Protein AF-A0A6Y4K8K1-F1 (afdb_monomer_lite)

Foldseek 3Di:
DLKDFLLVLLVLVLVVQVPDDPVPHPVVVNVVSVVVNVVCVVPPNRDMPLNVLVPDDADQNVLQVLLVVQLQALVVCVVVVPPPVPVRDRFFGDKAAAPLFAFQDDQPDDDADLQWAFAWDDDDPDIDGDHRIITGGGHNRQLLVQLSVQVSNDSDRGSTVRNHVVSLCVVVVVDPPHDPVVSCVRRHDDDPRIPGDCCVVPHDPGD

InterPro domains:
  IPR057545 Protein-arginine N-acetylglucosaminyltransferase SseK/NleB [PF24688] (1-206)

pLDDT: mean 98.05, std 1.33, range [91.19, 98.94]

Organism: Salmonella enteritidis (NCBI:txid149539)

Radius of gyration: 19.03 Å; chains: 1; bounding box: 46×33×61 Å

Sequence (207 aa):
MYDKKLSDIYLENIAKIEAQPANVRDEYLLGEIKKSLNEVLKNNPEESLVSSHDKRLGHVRFDFYRNLFLLKGSNAFLEAGKHGCHHLQPGGGCIYLDADMLLTGKLGTLYLPDGIAVHVSRKGNSMSLENGIIAVNRSEHPALKKGLEIMHSKPYGDPYIDGVCGGLRHYFNCSIRHNYEEFCNFIEFKHEHIFMDTSSLTISSWR

Structure (mmCIF, N/CA/C/O backbone):
data_AF-A0A6Y4K8K1-F1
#
_entry.id   AF-A0A6Y4K8K1-F1
#
loop_
_atom_site.group_PDB
_atom_site.id
_atom_site.type_symbol
_atom_site.label_atom_id
_atom_site.label_alt_id
_atom_site.label_comp_id
_atom_site.label_asym_id
_atom_site.label_entity_id
_atom_site.label_seq_id
_atom_site.pdbx_PDB_ins_code
_atom_site.Cartn_x
_atom_site.Cartn_y
_atom_site.Cartn_z
_atom_site.occupancy
_atom_site.B_iso_or_equiv
_atom_site.auth_seq_id
_atom_site.auth_comp_id
_atom_site.auth_asym_id
_atom_site.auth_atom_id
_atom_site.pdbx_PDB_model_num
ATOM 1 N N . MET A 1 1 ? -14.784 -1.854 -4.691 1.00 94.31 1 MET A N 1
ATOM 2 C CA . MET A 1 1 ? -14.254 -3.215 -4.423 1.00 94.31 1 MET A CA 1
ATOM 3 C C . MET A 1 1 ? -13.237 -3.258 -3.280 1.00 94.31 1 MET A C 1
ATOM 5 O O . MET A 1 1 ? -13.272 -4.220 -2.533 1.00 94.31 1 MET A O 1
ATOM 9 N N . TYR A 1 2 ? -12.365 -2.254 -3.112 1.00 98.31 2 TYR A N 1
ATOM 10 C CA . TYR A 1 2 ? -11.382 -2.192 -2.006 1.00 98.31 2 TYR A CA 1
ATOM 11 C C . TYR A 1 2 ? -11.776 -1.242 -0.869 1.00 98.31 2 TYR A C 1
ATOM 13 O O . TYR A 1 2 ? -10.970 -0.957 0.012 1.00 98.31 2 TYR A O 1
ATOM 21 N N . ASP A 1 3 ? -12.987 -0.703 -0.927 1.00 98.69 3 ASP A N 1
ATOM 22 C CA . ASP A 1 3 ? -13.456 0.308 0.008 1.00 98.69 3 ASP A CA 1
ATOM 23 C C . ASP A 1 3 ? -14.095 -0.332 1.246 1.00 98.69 3 ASP A C 1
ATOM 25 O O . ASP A 1 3 ? -14.536 -1.482 1.188 1.00 98.69 3 ASP A O 1
ATOM 29 N N . LYS A 1 4 ? -14.157 0.420 2.344 1.00 98.69 4 LYS A N 1
ATOM 30 C CA . LYS A 1 4 ? -14.829 0.031 3.589 1.00 98.69 4 LYS A CA 1
ATOM 31 C C . LYS A 1 4 ? -15.325 1.284 4.310 1.00 98.69 4 LYS A C 1
ATOM 33 O O . LYS A 1 4 ? -14.611 2.287 4.341 1.00 98.69 4 LYS A O 1
ATOM 38 N N . LYS A 1 5 ? -16.535 1.239 4.878 1.00 98.75 5 LYS A N 1
ATOM 39 C CA . LYS A 1 5 ? -17.088 2.356 5.659 1.00 98.75 5 LYS A CA 1
ATOM 40 C C . LYS A 1 5 ? -16.235 2.618 6.898 1.00 98.75 5 LYS A C 1
ATOM 42 O O . LYS A 1 5 ? -15.849 1.677 7.592 1.00 98.75 5 LYS A O 1
ATOM 47 N N . LEU A 1 6 ? -15.982 3.889 7.210 1.00 98.75 6 LEU A N 1
ATOM 48 C CA . LEU A 1 6 ? -15.250 4.261 8.424 1.00 98.75 6 LEU A CA 1
ATOM 49 C C . LEU A 1 6 ? -16.039 3.910 9.686 1.00 98.75 6 LEU A C 1
ATOM 51 O O . LEU A 1 6 ? -15.442 3.472 10.668 1.00 98.75 6 LEU A O 1
ATOM 55 N N . SER A 1 7 ? -17.372 4.035 9.649 1.00 98.56 7 SER A N 1
ATOM 56 C CA . SER A 1 7 ? -18.239 3.635 10.762 1.00 98.56 7 SER A CA 1
ATOM 57 C C . SER A 1 7 ? -18.014 2.180 11.166 1.00 98.56 7 SER A C 1
ATOM 59 O O . SER A 1 7 ? -17.889 1.892 12.353 1.00 98.56 7 SER A O 1
ATOM 61 N N . ASP A 1 8 ? -17.896 1.282 10.186 1.00 98.81 8 ASP A N 1
ATOM 62 C CA . ASP A 1 8 ? -17.713 -0.149 10.424 1.00 98.81 8 ASP A CA 1
ATOM 63 C C . ASP A 1 8 ? -16.342 -0.411 11.055 1.00 98.81 8 ASP A C 1
ATOM 65 O O . ASP A 1 8 ? -16.250 -1.101 12.067 1.00 98.81 8 ASP A O 1
ATOM 69 N N . ILE A 1 9 ? -15.283 0.223 10.535 1.00 98.81 9 ILE A N 1
ATOM 70 C CA . ILE A 1 9 ? -13.928 0.125 11.105 1.00 98.81 9 ILE A CA 1
ATOM 71 C C . ILE A 1 9 ? -13.917 0.599 12.564 1.00 98.81 9 ILE A C 1
ATOM 73 O O . ILE A 1 9 ? -13.324 -0.052 13.429 1.00 98.81 9 ILE A O 1
ATOM 77 N N . TYR A 1 10 ? -14.565 1.724 12.866 1.00 98.81 10 TYR A N 1
ATOM 78 C CA . TYR A 1 10 ? -14.610 2.258 14.226 1.00 98.81 10 TYR A CA 1
ATOM 79 C C . TYR A 1 10 ? -15.420 1.374 15.173 1.00 98.81 10 TYR A C 1
ATOM 81 O O . TYR A 1 10 ? -14.945 1.084 16.270 1.00 98.81 10 TYR A O 1
ATOM 89 N N . LEU A 1 11 ? -16.597 0.90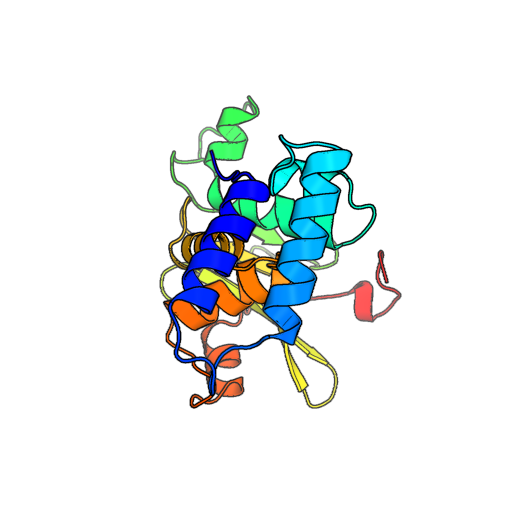2 14.756 1.00 98.81 11 LEU A N 1
ATOM 90 C CA . LEU A 1 11 ? -17.434 0.009 15.560 1.00 98.81 11 LEU A CA 1
ATOM 91 C C . LEU A 1 11 ? -16.738 -1.330 15.838 1.00 98.81 11 LEU A C 1
ATOM 93 O O . LEU A 1 11 ? -16.745 -1.793 16.978 1.00 98.81 11 LEU A O 1
ATOM 97 N N . GLU A 1 12 ? -16.074 -1.917 14.838 1.00 98.81 12 GLU A N 1
ATOM 98 C CA . GLU A 1 12 ? -15.276 -3.138 15.003 1.00 98.81 12 GLU A CA 1
ATOM 99 C C . GLU A 1 12 ? -14.136 -2.945 16.016 1.00 98.81 12 GLU A C 1
ATOM 101 O O . GLU A 1 12 ? -13.914 -3.806 16.872 1.00 98.81 12 GLU A O 1
ATOM 106 N N . ASN A 1 13 ? -13.424 -1.812 15.967 1.00 98.75 13 ASN A N 1
ATOM 107 C CA . ASN A 1 13 ? -12.351 -1.527 16.924 1.00 98.75 13 ASN A CA 1
ATOM 108 C C . ASN A 1 13 ? -12.880 -1.253 18.335 1.00 98.75 13 ASN A C 1
ATOM 110 O O . ASN A 1 13 ? -12.295 -1.757 19.293 1.00 98.75 13 ASN A O 1
ATOM 114 N N . ILE A 1 14 ? -13.983 -0.512 18.477 1.00 98.69 14 ILE A N 1
ATOM 115 C CA . ILE A 1 14 ? -14.639 -0.292 19.775 1.00 98.69 14 ILE A CA 1
ATOM 116 C C . ILE A 1 14 ? -15.014 -1.640 20.394 1.00 98.69 14 ILE A C 1
ATOM 118 O O . ILE A 1 14 ? -14.603 -1.922 21.517 1.00 98.69 14 ILE A O 1
ATOM 122 N N . ALA A 1 15 ? -15.700 -2.506 19.641 1.00 98.62 15 ALA A N 1
ATOM 123 C CA . ALA A 1 15 ? -16.085 -3.833 20.111 1.00 98.62 15 ALA A CA 1
ATOM 124 C C . ALA A 1 15 ? -14.864 -4.683 20.503 1.00 98.62 15 ALA A C 1
ATOM 126 O O . ALA A 1 15 ? -14.859 -5.328 21.552 1.00 98.62 15 ALA A O 1
ATOM 127 N N . LYS A 1 16 ? -13.794 -4.652 19.697 1.00 98.12 16 LYS A N 1
ATOM 128 C CA . LYS A 1 16 ? -12.552 -5.386 19.975 1.00 98.12 16 LYS A CA 1
ATOM 129 C C . LYS A 1 16 ? -11.831 -4.888 21.230 1.00 98.12 16 LYS A C 1
ATOM 131 O O . LYS A 1 16 ? -11.259 -5.708 21.947 1.00 98.12 16 LYS A O 1
ATOM 136 N N . ILE A 1 17 ? -11.808 -3.580 21.487 1.00 97.88 17 ILE A N 1
ATOM 137 C CA . ILE A 1 17 ? -11.180 -3.009 22.688 1.00 97.88 17 ILE A CA 1
ATOM 138 C C . ILE A 1 17 ? -12.052 -3.291 23.918 1.00 97.88 17 ILE A C 1
ATOM 140 O O . ILE A 1 17 ? -11.544 -3.750 24.937 1.00 97.88 17 ILE A O 1
ATOM 144 N N . GLU A 1 18 ? -13.371 -3.110 23.821 1.00 97.38 18 GLU A N 1
ATOM 145 C CA . GLU A 1 18 ? -14.306 -3.380 24.921 1.00 97.38 18 GLU A CA 1
ATOM 146 C C . GLU A 1 18 ? -14.392 -4.873 25.288 1.00 97.38 18 GLU A C 1
ATOM 148 O O . GLU A 1 18 ? -14.698 -5.204 26.433 1.00 97.38 18 GLU A O 1
ATOM 153 N N . ALA A 1 19 ? -14.049 -5.785 24.376 1.00 97.75 19 ALA A N 1
ATOM 154 C CA . ALA A 1 19 ? -13.935 -7.214 24.675 1.00 97.75 19 ALA A CA 1
ATOM 155 C C . ALA A 1 19 ? -12.701 -7.578 25.530 1.00 97.75 19 ALA A C 1
ATOM 157 O O . ALA A 1 19 ? -12.636 -8.679 26.076 1.00 97.75 19 ALA A O 1
ATOM 158 N N . GLN A 1 20 ? -11.711 -6.687 25.657 1.00 97.00 20 GLN A N 1
ATOM 159 C CA . GLN A 1 20 ? -10.503 -6.942 26.447 1.00 97.00 20 GLN A CA 1
ATOM 160 C C . GLN A 1 20 ? -10.728 -6.654 27.941 1.00 97.00 20 GLN A C 1
ATOM 162 O O . GLN A 1 20 ? -11.596 -5.847 28.292 1.00 97.00 20 GLN A O 1
ATOM 167 N N . PRO A 1 21 ? -9.939 -7.257 28.849 1.00 96.56 21 PRO A N 1
ATOM 168 C CA . PRO A 1 21 ? -9.926 -6.877 30.260 1.00 96.56 21 PRO A CA 1
ATOM 169 C C . PRO A 1 21 ? -9.566 -5.396 30.454 1.00 96.56 21 PRO A C 1
ATOM 171 O O 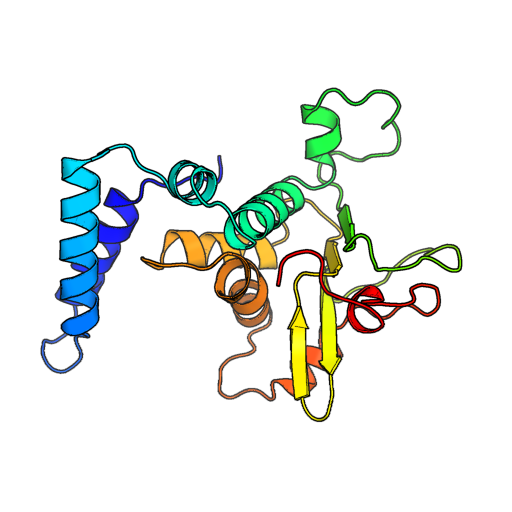. PRO A 1 21 ? -8.648 -4.891 29.814 1.00 96.56 21 PRO A O 1
ATOM 174 N N . ALA A 1 22 ? -10.258 -4.701 31.361 1.00 94.31 22 ALA A N 1
ATOM 175 C CA . ALA A 1 22 ? -10.104 -3.253 31.556 1.00 94.31 22 ALA A CA 1
ATOM 176 C C . ALA A 1 22 ? -8.660 -2.805 31.862 1.00 94.31 22 ALA A C 1
ATOM 178 O O . ALA A 1 22 ? -8.267 -1.706 31.497 1.00 94.31 22 ALA A O 1
ATOM 179 N N . ASN A 1 23 ? -7.846 -3.660 32.486 1.00 94.38 23 ASN A N 1
ATOM 180 C CA . ASN A 1 23 ? -6.454 -3.357 32.830 1.00 94.38 23 ASN A CA 1
ATOM 181 C C . ASN A 1 23 ? -5.475 -3.400 31.641 1.00 94.38 23 ASN A C 1
ATOM 183 O O . ASN A 1 23 ? -4.315 -3.041 31.823 1.00 94.38 23 ASN A O 1
ATOM 187 N N . VAL A 1 24 ? -5.902 -3.861 30.460 1.00 96.69 24 VAL A N 1
ATOM 188 C CA . VAL A 1 24 ? -5.070 -3.896 29.240 1.00 96.69 24 VAL A CA 1
ATOM 189 C C . VAL A 1 24 ? -5.665 -3.094 28.082 1.00 96.69 24 VAL A C 1
ATOM 191 O O . VAL A 1 24 ? -5.072 -3.052 27.006 1.00 96.69 24 VAL A O 1
ATOM 194 N N . ARG A 1 25 ? -6.827 -2.460 28.282 1.00 95.50 25 ARG A N 1
ATOM 195 C CA . ARG A 1 25 ? -7.457 -1.618 27.263 1.00 95.50 25 ARG A CA 1
ATOM 196 C C . ARG A 1 25 ? -6.643 -0.356 27.036 1.00 95.50 25 ARG A C 1
ATOM 198 O O . ARG A 1 25 ? -6.247 0.324 27.980 1.00 95.50 25 ARG A O 1
ATOM 205 N N . ASP A 1 26 ? -6.487 0.001 25.771 1.00 97.00 26 ASP A N 1
ATOM 206 C CA . ASP A 1 26 ? -6.044 1.335 25.391 1.00 97.00 26 ASP A CA 1
ATOM 207 C C . ASP A 1 26 ? -7.248 2.292 25.433 1.00 97.00 26 ASP A C 1
ATOM 209 O O . ASP A 1 26 ? -7.948 2.502 24.439 1.00 97.00 26 ASP A O 1
ATOM 213 N N . GLU A 1 27 ? -7.540 2.814 26.627 1.00 97.44 27 GLU A N 1
ATOM 214 C CA . GLU A 1 27 ? -8.667 3.731 26.862 1.00 97.44 27 GLU A CA 1
ATOM 215 C C . GLU A 1 27 ? -8.495 5.069 26.126 1.00 97.44 27 GLU A C 1
ATOM 217 O O . GLU A 1 27 ? -9.481 5.693 25.726 1.00 97.44 27 GLU A O 1
ATOM 222 N N . TYR A 1 28 ? -7.249 5.495 25.893 1.00 97.81 28 TYR A N 1
ATOM 223 C CA . TYR A 1 28 ? -6.967 6.690 25.101 1.00 97.81 28 TYR A CA 1
ATOM 224 C C . TYR A 1 28 ? -7.388 6.479 23.644 1.00 97.81 28 TYR A C 1
ATOM 226 O O . TYR A 1 28 ? -8.177 7.260 23.104 1.00 97.81 28 TYR A O 1
ATOM 234 N N . LEU A 1 29 ? -6.938 5.380 23.030 1.00 98.12 29 LEU A N 1
ATOM 235 C CA . LEU A 1 29 ? -7.332 5.020 21.672 1.00 98.12 29 LEU A CA 1
ATOM 236 C C . LEU A 1 29 ? -8.850 4.818 21.560 1.00 98.12 29 LEU A C 1
ATOM 238 O O . LEU A 1 29 ? -9.459 5.296 20.603 1.00 98.12 29 LEU A O 1
ATOM 242 N N . LEU A 1 30 ? -9.484 4.163 22.540 1.00 98.50 30 LEU A N 1
ATOM 243 C CA . LEU A 1 30 ? -10.939 3.983 22.560 1.00 98.50 30 LEU A CA 1
ATOM 244 C C . LEU A 1 30 ? -11.686 5.326 22.537 1.00 98.50 30 LEU A C 1
ATOM 246 O O . LEU A 1 30 ? -12.665 5.475 21.799 1.00 98.50 30 LEU A O 1
ATOM 250 N N . GLY A 1 31 ? -11.220 6.303 23.320 1.00 98.50 31 GLY A N 1
ATOM 251 C CA . GLY A 1 31 ? -11.773 7.657 23.352 1.00 98.50 31 GLY A CA 1
ATOM 252 C C . GLY A 1 31 ? -11.672 8.373 22.003 1.00 98.50 31 GLY A C 1
ATOM 253 O O . GLY A 1 31 ? -12.674 8.901 21.510 1.00 98.50 31 GLY A O 1
ATOM 254 N N . GLU A 1 32 ? -10.500 8.339 21.364 1.00 98.75 32 GLU A N 1
ATOM 255 C CA . GLU A 1 32 ? -10.290 8.975 20.056 1.00 98.75 32 GLU A CA 1
ATOM 256 C C . GLU A 1 32 ? -11.108 8.307 18.939 1.00 98.75 32 GLU A C 1
ATOM 258 O O . GLU A 1 32 ? -11.686 9.005 18.095 1.00 98.75 32 GLU A O 1
ATOM 263 N N . ILE A 1 33 ? -11.264 6.976 18.966 1.00 98.69 33 ILE A N 1
ATOM 264 C CA . ILE A 1 33 ? -12.114 6.255 18.002 1.00 98.69 33 ILE A CA 1
ATOM 265 C C . ILE A 1 33 ? -13.582 6.656 18.174 1.00 98.69 33 ILE A C 1
ATOM 267 O O . ILE A 1 33 ? -14.248 6.971 17.187 1.00 98.69 33 ILE A O 1
ATOM 271 N N . LYS A 1 34 ? -14.094 6.704 19.413 1.00 98.69 34 LYS A N 1
ATOM 272 C CA . LYS A 1 34 ? -15.478 7.136 19.694 1.00 98.69 34 LYS A CA 1
ATOM 273 C C . LYS A 1 34 ? -15.725 8.573 19.231 1.00 98.69 34 LYS A C 1
ATOM 275 O O . LYS A 1 34 ? -16.765 8.861 18.639 1.00 98.69 34 LYS A O 1
ATOM 280 N N . LYS A 1 35 ? -14.757 9.467 19.448 1.00 98.69 35 LYS A N 1
ATOM 281 C CA . LYS A 1 35 ? -14.801 10.849 18.956 1.00 98.69 35 LYS A CA 1
ATOM 282 C C . LYS A 1 35 ? -14.821 10.907 17.427 1.00 98.69 35 LYS A C 1
ATOM 284 O O . LYS A 1 35 ? -15.655 11.609 16.865 1.00 98.69 35 LYS A O 1
ATOM 289 N N . SER A 1 36 ? -13.957 10.140 16.764 1.00 98.50 36 SER A N 1
ATOM 290 C CA . SER A 1 36 ? -13.872 10.089 15.296 1.00 98.50 36 SER A CA 1
ATOM 291 C C . SER A 1 36 ? -15.160 9.549 14.673 1.00 98.50 36 SER A C 1
ATOM 293 O O . SER A 1 36 ? -15.679 10.136 13.727 1.00 98.50 36 SER A O 1
ATOM 295 N N . LEU A 1 37 ? -15.735 8.491 15.254 1.00 98.75 37 LEU A N 1
ATOM 296 C CA . LEU A 1 37 ? -17.035 7.959 14.849 1.00 98.75 37 LEU A CA 1
ATOM 297 C C . LEU A 1 37 ? -18.143 9.007 14.986 1.00 98.75 37 LEU A C 1
ATOM 299 O O . LEU A 1 37 ? -18.933 9.178 14.064 1.00 98.75 37 LEU A O 1
ATOM 303 N N . ASN A 1 38 ? -18.189 9.735 16.104 1.00 98.56 38 ASN A N 1
ATOM 304 C CA . ASN A 1 38 ? -19.178 10.793 16.306 1.00 98.56 38 ASN A CA 1
ATOM 305 C C . ASN A 1 38 ? -19.069 11.895 15.238 1.00 98.56 38 ASN A C 1
ATOM 307 O O . ASN A 1 38 ? -20.083 12.350 14.717 1.00 98.56 38 ASN A O 1
ATOM 311 N N . GLU A 1 39 ? -17.852 12.303 14.873 1.00 98.50 39 GLU A N 1
ATOM 312 C CA . GLU A 1 39 ? -17.647 13.291 13.808 1.00 98.50 39 GLU A CA 1
ATOM 313 C C . GLU A 1 39 ? -18.046 12.759 12.425 1.00 98.50 39 GLU A C 1
ATOM 315 O O . GLU A 1 39 ? -18.679 13.488 11.661 1.00 98.50 39 GLU A O 1
ATOM 320 N N . VAL A 1 40 ? -17.774 11.488 12.115 1.00 98.44 40 VAL A N 1
ATOM 321 C CA . VAL A 1 40 ? -18.272 10.849 10.884 1.00 98.44 40 VAL A CA 1
ATOM 322 C C . VAL A 1 40 ? -19.802 10.852 10.854 1.00 98.44 40 VAL A C 1
ATOM 324 O O . VAL A 1 40 ? -20.392 11.295 9.874 1.00 98.44 40 VAL A O 1
ATOM 327 N N . LEU A 1 41 ? -20.462 10.451 11.944 1.00 97.81 41 LEU A N 1
ATOM 328 C CA . LEU A 1 41 ? -21.927 10.401 12.018 1.00 97.81 41 LEU A CA 1
ATOM 329 C C . LEU A 1 41 ? -22.594 11.782 11.906 1.00 97.81 41 LEU A C 1
ATOM 331 O O . LEU A 1 41 ? -23.711 11.875 11.403 1.00 97.81 41 LEU A O 1
ATOM 335 N N . LYS A 1 42 ? -21.932 12.856 12.350 1.00 98.38 42 LYS A N 1
ATOM 336 C CA . LYS A 1 42 ? -22.445 14.229 12.198 1.00 98.38 42 LYS A CA 1
ATOM 337 C C . LYS A 1 42 ? -22.272 14.779 10.786 1.00 98.38 42 LYS A C 1
ATOM 339 O O . LYS A 1 42 ? -23.149 15.491 10.308 1.00 98.38 42 LYS A O 1
ATOM 344 N N . ASN A 1 43 ? -21.130 14.506 10.156 1.00 97.81 43 ASN A N 1
ATOM 345 C CA . ASN A 1 43 ? -20.729 15.186 8.924 1.00 97.81 43 ASN A CA 1
ATOM 346 C C . ASN A 1 43 ? -21.050 14.372 7.665 1.00 97.81 43 ASN A C 1
ATOM 348 O O . ASN A 1 43 ? -21.542 14.924 6.683 1.00 97.81 43 ASN A O 1
ATOM 352 N N . ASN A 1 44 ? -20.758 13.069 7.671 1.00 97.94 44 ASN A N 1
ATOM 353 C CA . ASN A 1 44 ? -21.040 12.161 6.563 1.00 97.94 44 ASN A CA 1
ATOM 354 C C . ASN A 1 44 ? -21.052 10.692 7.040 1.00 97.94 44 ASN A C 1
ATOM 356 O O . ASN A 1 44 ? -20.010 10.038 7.003 1.00 97.94 44 ASN A O 1
ATOM 360 N N . PRO A 1 45 ? -22.211 10.137 7.440 1.00 97.88 45 PRO A N 1
ATOM 361 C CA . PRO A 1 45 ? -22.310 8.752 7.916 1.00 97.88 45 PRO A CA 1
ATOM 362 C C . PRO A 1 45 ? -21.850 7.689 6.908 1.00 97.88 45 PRO A C 1
ATOM 364 O O . PRO A 1 45 ? -21.455 6.596 7.303 1.00 97.88 45 PRO A O 1
ATOM 367 N N . GLU A 1 46 ? -21.883 8.012 5.613 1.00 98.19 46 GLU A N 1
ATOM 368 C CA . GLU A 1 46 ? -21.460 7.122 4.527 1.00 98.19 46 GLU A CA 1
ATOM 369 C C . GLU A 1 46 ? -19.971 7.287 4.174 1.00 98.19 46 GLU A C 1
ATOM 371 O O . GLU A 1 46 ? -19.514 6.778 3.152 1.00 98.19 46 GLU A O 1
ATOM 376 N N . GLU A 1 47 ? -19.196 8.007 4.993 1.00 98.56 47 GLU A N 1
ATOM 377 C CA . GLU A 1 47 ? -17.763 8.168 4.769 1.00 98.56 47 GLU A CA 1
ATOM 378 C C . GLU A 1 47 ? -17.029 6.824 4.815 1.00 98.56 47 GLU A C 1
ATOM 380 O O . GLU A 1 47 ? -17.187 6.009 5.728 1.00 98.56 47 GLU A O 1
ATOM 385 N N . SER A 1 48 ? -16.196 6.605 3.806 1.00 98.75 48 SER A N 1
ATOM 386 C CA . SER A 1 48 ? -15.430 5.390 3.589 1.00 98.75 48 SER A CA 1
ATOM 387 C C . SER A 1 48 ? -13.929 5.667 3.533 1.00 98.75 48 SER A C 1
ATOM 389 O O . SER A 1 48 ? -13.495 6.823 3.477 1.00 98.75 48 SER A O 1
ATOM 391 N N . LEU A 1 49 ? -13.117 4.606 3.538 1.00 98.56 49 LEU A N 1
ATOM 392 C CA . LEU A 1 49 ? -11.669 4.710 3.349 1.00 98.56 49 LEU A CA 1
ATOM 393 C C . LEU A 1 49 ? -11.335 5.470 2.067 1.00 98.56 49 LEU A C 1
ATOM 395 O O . LEU A 1 49 ? -10.536 6.405 2.119 1.00 98.56 49 LEU A O 1
ATOM 399 N N . VAL A 1 50 ? -11.962 5.108 0.943 1.00 98.69 50 VAL A N 1
ATOM 400 C CA . VAL A 1 50 ? -11.717 5.774 -0.341 1.00 98.69 50 VAL A CA 1
ATOM 401 C C . VAL A 1 50 ? -12.139 7.236 -0.271 1.00 98.69 50 VAL A C 1
ATOM 403 O O . VAL A 1 50 ? -11.321 8.100 -0.571 1.00 98.69 50 VAL A O 1
ATOM 406 N N . SER A 1 51 ? -13.363 7.549 0.174 1.00 98.44 51 SER A N 1
ATOM 407 C CA . SER A 1 51 ? -13.835 8.941 0.179 1.00 98.44 51 SER A CA 1
ATOM 408 C C . SER A 1 51 ? -13.054 9.833 1.147 1.00 98.44 51 SER A C 1
ATOM 410 O O . SER A 1 51 ? -12.841 11.010 0.869 1.00 98.44 51 SER A O 1
ATOM 412 N N . SER A 1 52 ? -12.614 9.284 2.282 1.00 98.38 52 SER A N 1
ATOM 413 C CA . SER A 1 52 ? -11.813 10.016 3.267 1.00 98.38 52 SER A CA 1
ATOM 414 C C . SER A 1 52 ? -10.414 10.334 2.731 1.00 98.38 52 SER A C 1
ATOM 416 O O . SER A 1 52 ? -9.958 11.475 2.830 1.00 98.38 52 SER A O 1
ATOM 418 N N . HIS A 1 53 ? -9.755 9.366 2.079 1.00 98.62 53 HIS A N 1
ATOM 419 C CA . HIS A 1 53 ? -8.457 9.594 1.434 1.00 98.62 53 HIS A CA 1
ATOM 420 C C . HIS A 1 53 ? -8.573 10.503 0.204 1.00 98.62 53 HIS A C 1
ATOM 422 O O . HIS A 1 53 ? -7.659 11.281 -0.070 1.00 98.62 53 HIS A O 1
ATOM 428 N N . ASP A 1 54 ? -9.707 10.473 -0.499 1.00 98.50 54 ASP A N 1
ATOM 429 C CA . ASP A 1 54 ? -9.954 11.325 -1.660 1.00 98.50 54 ASP A CA 1
ATOM 430 C C . ASP A 1 54 ? -9.987 12.820 -1.315 1.00 98.50 54 ASP A C 1
ATOM 432 O O . ASP A 1 54 ? -9.538 13.643 -2.109 1.00 98.50 54 ASP A O 1
ATOM 436 N N . LYS A 1 55 ? -10.432 13.163 -0.100 1.00 98.19 55 LYS A N 1
ATOM 437 C CA . LYS A 1 55 ? -10.469 14.539 0.422 1.00 98.19 55 LYS A CA 1
ATOM 438 C C . LYS A 1 55 ? -9.098 15.072 0.863 1.00 98.19 55 LYS A C 1
ATOM 440 O O . LYS A 1 55 ? -8.985 16.244 1.221 1.00 98.19 55 LYS A O 1
ATOM 445 N N . ARG A 1 56 ? -8.051 14.238 0.896 1.00 97.56 56 ARG A N 1
ATOM 446 C CA . ARG A 1 56 ? -6.708 14.644 1.351 1.00 97.56 56 ARG A CA 1
ATOM 447 C C . ARG A 1 56 ? -5.971 15.415 0.251 1.00 97.56 56 ARG A C 1
ATOM 449 O O . ARG A 1 56 ? -6.073 15.092 -0.924 1.00 97.56 56 ARG A O 1
ATOM 456 N N . LEU A 1 57 ? -5.171 16.407 0.646 1.00 96.94 57 LEU A N 1
ATOM 457 C CA . LEU A 1 57 ? -4.473 17.318 -0.281 1.00 96.94 57 LEU A CA 1
ATOM 458 C C . LEU A 1 57 ? -2.958 17.063 -0.397 1.00 96.94 57 LEU A C 1
ATOM 460 O O . LEU A 1 57 ? -2.252 17.850 -1.015 1.00 96.94 57 LEU A O 1
ATOM 464 N N . GLY A 1 58 ? -2.450 15.990 0.214 1.00 96.88 58 GLY A N 1
ATOM 465 C CA . GLY A 1 58 ? -1.017 15.686 0.273 1.00 96.88 58 GLY A CA 1
ATOM 466 C C . GLY A 1 58 ? -0.691 14.246 -0.115 1.00 96.88 58 GLY A C 1
ATOM 467 O O . GLY A 1 58 ? -1.522 13.546 -0.699 1.00 96.88 58 GLY A O 1
ATOM 468 N N . HIS A 1 59 ? 0.510 13.800 0.262 1.00 98.06 59 HIS A N 1
ATOM 469 C CA . HIS A 1 59 ? 1.070 12.504 -0.141 1.00 98.06 59 HIS A CA 1
ATOM 470 C C . HIS A 1 59 ? 0.176 11.303 0.149 1.00 98.06 59 HIS A C 1
ATOM 472 O O . HIS A 1 59 ? -0.032 10.461 -0.720 1.00 98.06 59 HIS A O 1
ATOM 478 N N . VAL A 1 60 ? -0.503 11.330 1.295 1.00 98.50 60 VAL A N 1
ATOM 479 C CA . VAL A 1 60 ? -1.461 10.303 1.717 1.00 98.50 60 VAL A CA 1
ATOM 480 C C . VAL A 1 60 ? -2.482 9.944 0.621 1.00 98.50 60 VAL A C 1
ATOM 482 O O . VAL A 1 60 ? -2.845 8.777 0.485 1.00 98.50 60 VAL A O 1
ATOM 485 N N . ARG A 1 61 ? -2.939 10.909 -0.197 1.00 98.75 61 ARG A N 1
ATOM 486 C CA . ARG A 1 61 ? -3.898 10.627 -1.281 1.00 98.75 61 ARG A CA 1
ATOM 487 C C . ARG A 1 61 ? -3.263 9.812 -2.403 1.00 98.75 61 ARG A C 1
ATOM 489 O O . ARG A 1 61 ? -3.853 8.829 -2.849 1.00 98.75 61 ARG A O 1
ATOM 496 N N . PHE A 1 62 ? -2.086 10.215 -2.881 1.00 98.50 62 PHE A N 1
ATOM 497 C CA . PHE A 1 62 ? -1.437 9.489 -3.972 1.00 98.50 62 PHE A CA 1
ATOM 498 C C . PHE A 1 62 ? -0.858 8.152 -3.506 1.00 98.50 62 PHE A C 1
ATOM 500 O O . PHE A 1 62 ? -0.899 7.199 -4.279 1.00 98.50 62 PHE A O 1
ATOM 507 N N . ASP A 1 63 ? -0.425 8.032 -2.249 1.00 98.81 63 ASP A N 1
ATOM 508 C CA . ASP A 1 63 ? 0.024 6.759 -1.677 1.00 98.81 63 ASP A CA 1
ATOM 509 C C . ASP A 1 63 ? -1.131 5.750 -1.615 1.00 98.81 63 ASP A C 1
ATOM 511 O O . ASP A 1 63 ? -0.989 4.593 -2.018 1.00 98.81 63 ASP A O 1
ATOM 515 N N . PHE A 1 64 ? -2.316 6.205 -1.190 1.00 98.94 64 PHE A N 1
ATOM 516 C CA . PHE A 1 64 ? -3.522 5.380 -1.154 1.00 98.94 64 PHE A CA 1
ATOM 517 C C . PHE A 1 64 ? -3.888 4.835 -2.537 1.00 98.94 64 PHE A C 1
ATOM 519 O O . PHE A 1 64 ? -4.027 3.622 -2.722 1.00 98.94 64 PHE A O 1
ATOM 526 N N . TYR A 1 65 ? -4.001 5.713 -3.536 1.00 98.88 65 TYR A N 1
ATOM 527 C CA . TYR A 1 65 ? -4.378 5.288 -4.882 1.00 98.88 65 TYR A CA 1
ATOM 528 C C . TYR A 1 65 ? -3.278 4.489 -5.593 1.00 98.88 65 TYR A C 1
ATOM 530 O O . TYR A 1 65 ? -3.614 3.597 -6.374 1.00 98.88 65 TYR A O 1
ATOM 538 N N . ARG A 1 66 ? -1.991 4.725 -5.291 1.00 98.94 66 ARG A N 1
ATOM 539 C CA . ARG A 1 66 ? -0.874 3.894 -5.774 1.00 98.94 66 ARG A CA 1
ATOM 540 C C . ARG A 1 66 ? -1.070 2.436 -5.365 1.00 98.94 66 ARG A C 1
ATOM 542 O O . ARG A 1 66 ? -1.030 1.551 -6.220 1.00 98.94 66 ARG A O 1
ATOM 549 N N . ASN A 1 67 ? -1.373 2.188 -4.091 1.00 98.88 67 ASN A N 1
ATOM 550 C CA . ASN A 1 67 ? -1.604 0.835 -3.584 1.00 98.88 67 ASN A CA 1
ATOM 551 C C . ASN A 1 67 ? -2.818 0.167 -4.246 1.00 98.88 67 ASN A C 1
ATOM 553 O O . ASN A 1 67 ? -2.738 -0.987 -4.667 1.00 98.88 67 ASN A O 1
ATOM 557 N N . LEU A 1 68 ? -3.937 0.889 -4.387 1.00 98.88 68 LEU A N 1
ATOM 558 C CA . LEU A 1 68 ? -5.141 0.345 -5.029 1.00 98.88 68 LEU A CA 1
ATOM 559 C C . LEU A 1 68 ? -4.933 0.045 -6.519 1.00 98.88 68 LEU A C 1
ATOM 561 O O . LEU A 1 68 ? -5.442 -0.956 -7.025 1.00 98.88 68 LEU A O 1
ATOM 565 N N . PHE A 1 69 ? -4.174 0.883 -7.227 1.00 98.88 69 PHE A N 1
ATOM 566 C CA . PHE A 1 69 ? -3.828 0.637 -8.624 1.00 98.88 69 PHE A CA 1
ATOM 567 C C . PHE A 1 69 ? -2.938 -0.604 -8.765 1.00 98.88 69 PHE A C 1
ATOM 569 O O . PHE A 1 69 ? -3.175 -1.442 -9.632 1.00 98.88 69 PHE A O 1
ATOM 576 N N . LEU A 1 70 ? -1.957 -0.776 -7.876 1.00 98.88 70 LEU A N 1
ATOM 577 C CA . LEU A 1 70 ? -1.081 -1.951 -7.866 1.00 98.88 70 LEU A CA 1
ATOM 578 C C . LEU A 1 70 ? -1.813 -3.247 -7.495 1.00 98.88 70 LEU A C 1
ATOM 580 O O . LEU A 1 70 ? -1.448 -4.310 -7.992 1.00 98.88 70 LEU A O 1
ATOM 584 N N . LEU A 1 71 ? -2.885 -3.169 -6.700 1.00 98.88 71 LEU A N 1
ATOM 585 C CA . LEU A 1 71 ? -3.799 -4.298 -6.502 1.00 98.88 71 LEU A CA 1
ATOM 586 C C . LEU A 1 71 ? -4.527 -4.672 -7.798 1.00 98.88 71 LEU A C 1
ATOM 588 O O . LEU A 1 71 ? -4.599 -5.853 -8.128 1.00 98.88 71 LEU A O 1
ATOM 592 N N . LYS A 1 72 ? -4.981 -3.697 -8.594 1.00 98.81 72 LYS A N 1
ATOM 593 C CA . LYS A 1 72 ? -5.539 -3.982 -9.928 1.00 98.81 72 LYS A CA 1
ATOM 594 C C . LYS A 1 72 ? -4.484 -4.547 -10.890 1.00 98.81 72 LYS A C 1
ATOM 596 O O . LYS A 1 72 ? -4.814 -5.387 -11.730 1.00 98.81 72 LYS A O 1
ATOM 601 N N . GLY A 1 73 ? -3.230 -4.112 -10.774 1.00 98.56 73 GLY A N 1
ATOM 602 C CA . GLY A 1 73 ? -2.132 -4.529 -11.646 1.00 98.56 73 GLY A CA 1
ATOM 603 C C . GLY A 1 73 ? -2.412 -4.196 -13.115 1.00 98.56 73 GLY A C 1
ATOM 604 O O . GLY A 1 73 ? -3.012 -3.169 -13.436 1.00 98.56 73 GLY A O 1
ATOM 605 N N . SER A 1 74 ? -2.037 -5.098 -14.023 1.00 98.38 74 SER A N 1
ATOM 606 C CA . SER A 1 74 ? -2.279 -4.941 -15.466 1.00 98.38 74 SER A CA 1
ATOM 607 C C . SER A 1 74 ? -3.766 -4.786 -15.828 1.00 98.38 74 SER A C 1
ATOM 609 O O . SER A 1 74 ? -4.087 -4.158 -16.837 1.00 98.38 74 SER A O 1
ATOM 611 N N . ASN A 1 75 ? -4.692 -5.282 -14.995 1.00 98.31 75 ASN A N 1
ATOM 612 C CA . ASN A 1 75 ? -6.132 -5.171 -15.260 1.00 98.31 75 ASN A CA 1
ATOM 613 C C . ASN A 1 75 ? -6.615 -3.715 -15.288 1.00 98.31 75 ASN A C 1
ATOM 615 O O . ASN A 1 75 ? -7.571 -3.415 -15.999 1.00 98.31 75 ASN A O 1
ATOM 619 N N . ALA A 1 76 ? -5.938 -2.800 -14.583 1.00 98.44 76 ALA A N 1
ATOM 620 C CA . ALA A 1 76 ? -6.287 -1.380 -14.599 1.00 98.44 76 ALA A CA 1
ATOM 621 C C . ALA A 1 76 ? -6.170 -0.760 -16.002 1.00 98.44 76 ALA A C 1
ATOM 623 O O . ALA A 1 76 ? -6.950 0.121 -16.356 1.00 98.44 76 ALA A O 1
ATOM 624 N N . PHE A 1 77 ? -5.229 -1.234 -16.825 1.00 98.12 77 PHE A N 1
ATOM 625 C CA . PHE A 1 77 ? -5.065 -0.763 -18.203 1.00 98.12 77 PHE A CA 1
ATOM 626 C C . PHE A 1 77 ? -6.248 -1.179 -19.082 1.00 98.12 77 PHE A C 1
ATOM 628 O O . PHE A 1 77 ? -6.731 -0.385 -19.890 1.00 98.12 77 PHE A O 1
ATOM 635 N N . LEU A 1 78 ? -6.731 -2.410 -18.896 1.00 95.25 78 LEU A N 1
ATOM 636 C CA . LEU A 1 78 ? -7.883 -2.946 -19.621 1.00 95.25 78 LEU A CA 1
ATOM 637 C C . LEU A 1 78 ? -9.176 -2.244 -19.181 1.00 95.25 78 LEU A C 1
ATOM 639 O O . LEU A 1 78 ? -9.961 -1.817 -20.023 1.00 95.25 78 LEU A O 1
ATOM 643 N N . GLU A 1 79 ? -9.360 -2.061 -17.872 1.00 97.44 79 GLU A N 1
ATOM 644 C CA . GLU A 1 79 ? -10.510 -1.366 -17.276 1.00 97.44 79 GLU A CA 1
ATOM 645 C C . GLU A 1 79 ? -10.600 0.101 -17.719 1.00 97.44 79 GLU A C 1
ATOM 647 O O . GLU A 1 79 ? -11.690 0.605 -17.971 1.00 97.44 79 GLU A O 1
ATOM 652 N N . ALA A 1 80 ? -9.458 0.771 -17.895 1.00 97.56 80 ALA A N 1
ATOM 653 C CA . ALA A 1 80 ? -9.392 2.140 -18.403 1.00 97.56 80 ALA A CA 1
ATOM 654 C C . ALA A 1 80 ? -9.568 2.251 -19.934 1.00 97.56 80 ALA A C 1
ATOM 656 O O . ALA A 1 80 ? -9.397 3.337 -20.491 1.00 97.56 80 ALA A O 1
ATOM 657 N N . GLY A 1 81 ? -9.860 1.147 -20.634 1.00 96.19 81 GLY A N 1
ATOM 658 C CA . GLY A 1 81 ? -10.095 1.139 -22.079 1.00 96.19 81 GLY A CA 1
ATOM 659 C C . GLY A 1 81 ? -8.852 1.460 -22.914 1.00 96.19 81 GLY A C 1
ATOM 660 O O . GLY A 1 81 ? -8.968 1.998 -24.015 1.00 96.19 81 GLY A O 1
ATOM 661 N N . LYS A 1 82 ? -7.643 1.180 -22.406 1.00 96.62 82 LYS A N 1
ATOM 662 C CA . LYS A 1 82 ? -6.405 1.495 -23.131 1.00 96.62 82 LYS A CA 1
ATOM 663 C C . LYS A 1 82 ? -6.210 0.519 -24.295 1.00 96.62 82 LYS A C 1
ATOM 665 O O . LYS A 1 82 ? -5.987 -0.676 -24.109 1.00 96.62 82 LYS A O 1
ATOM 670 N N . HIS A 1 83 ? -6.278 1.044 -25.516 1.00 94.56 83 HIS A N 1
ATOM 671 C CA . HIS A 1 83 ? -5.976 0.291 -26.734 1.00 94.56 83 HIS A CA 1
ATOM 672 C C . HIS A 1 83 ? -4.469 -0.006 -26.856 1.00 94.56 83 HIS A C 1
ATOM 674 O O . HIS A 1 83 ? -3.637 0.691 -26.282 1.00 94.56 83 HIS A O 1
ATOM 680 N N . GLY A 1 84 ? -4.106 -1.040 -27.622 1.00 94.88 84 GLY A N 1
ATOM 681 C CA . GLY A 1 84 ? -2.703 -1.412 -27.867 1.00 94.88 84 GLY A CA 1
ATOM 682 C C . GLY A 1 84 ? -2.047 -2.271 -26.775 1.00 94.88 84 GLY A C 1
ATOM 683 O O . GLY A 1 84 ? -0.931 -2.742 -26.972 1.00 94.88 84 GLY A O 1
ATOM 684 N N . CYS A 1 85 ? -2.744 -2.572 -25.677 1.00 96.06 85 CYS A N 1
ATOM 685 C CA . CYS A 1 85 ? -2.261 -3.390 -24.556 1.00 96.06 85 CYS A CA 1
ATOM 686 C C . CYS A 1 85 ? -2.353 -4.916 -24.787 1.00 96.06 85 CYS A C 1
ATOM 688 O O . CYS A 1 85 ? -2.574 -5.674 -23.850 1.00 96.06 85 CYS A O 1
ATOM 690 N N . HIS A 1 86 ? -2.181 -5.388 -26.025 1.00 91.38 86 HIS A N 1
ATOM 691 C CA . HIS A 1 86 ? -2.373 -6.796 -26.419 1.00 91.38 86 HIS A CA 1
ATOM 692 C C . HIS A 1 86 ? -1.429 -7.793 -25.720 1.00 91.38 86 HIS A C 1
ATOM 694 O O . HIS A 1 86 ? -1.712 -8.985 -25.682 1.00 91.38 86 HIS A O 1
ATOM 700 N N . HIS A 1 87 ? -0.305 -7.315 -25.184 1.00 94.69 87 HIS A N 1
ATOM 701 C CA . HIS A 1 87 ? 0.677 -8.124 -24.462 1.00 94.69 87 HIS A CA 1
ATOM 702 C C . HIS A 1 87 ? 0.394 -8.217 -22.954 1.00 94.69 87 HIS A C 1
ATOM 704 O O . HIS A 1 87 ? 1.031 -9.016 -22.268 1.00 94.69 87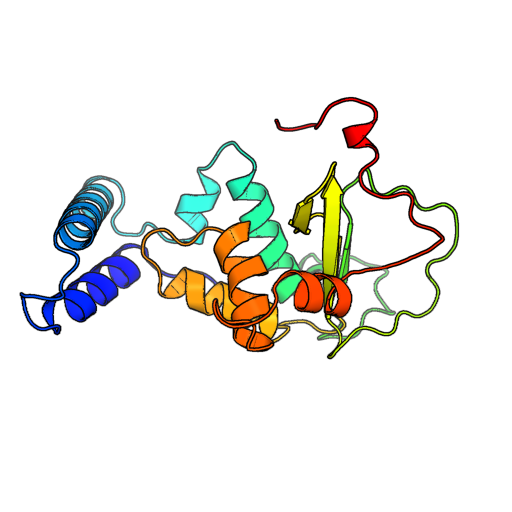 HIS A O 1
ATOM 710 N N . LEU A 1 88 ? -0.524 -7.401 -22.419 1.00 96.31 88 LEU A N 1
ATOM 711 C CA . LEU A 1 88 ? -0.891 -7.466 -21.009 1.00 96.31 88 LEU A CA 1
ATOM 712 C C . LEU A 1 88 ? -1.800 -8.670 -20.779 1.00 96.31 88 LEU A C 1
ATOM 714 O O . LEU A 1 88 ? -2.856 -8.802 -21.397 1.00 96.31 88 LEU A O 1
ATOM 718 N N . GLN A 1 89 ? -1.396 -9.544 -19.864 1.00 92.31 89 GLN A N 1
ATOM 719 C CA . GLN A 1 89 ? -2.215 -10.676 -19.451 1.00 92.31 89 GLN A CA 1
ATOM 720 C C . GLN A 1 89 ? -3.201 -10.235 -18.359 1.00 92.31 89 GLN A C 1
ATOM 722 O O . GLN A 1 89 ? -2.798 -9.516 -17.436 1.00 92.31 89 GLN A O 1
ATOM 727 N N . PRO A 1 90 ? -4.474 -10.675 -18.407 1.00 95.62 90 PRO A N 1
ATOM 728 C CA . PRO A 1 90 ? -5.378 -10.543 -17.274 1.00 95.62 90 PRO A CA 1
ATOM 729 C C . PRO A 1 90 ? -4.754 -11.148 -16.013 1.00 95.62 90 PRO A C 1
ATOM 731 O O . PRO A 1 90 ? -4.236 -12.261 -16.034 1.00 95.62 90 PRO A O 1
ATOM 734 N N . GLY A 1 91 ? -4.773 -10.395 -14.919 1.00 95.88 91 GLY A N 1
ATOM 735 C CA . GLY A 1 91 ? -4.108 -10.769 -13.670 1.00 95.88 91 GLY A CA 1
ATOM 736 C C . GLY A 1 91 ? -2.602 -10.476 -13.620 1.00 95.88 91 GLY A C 1
ATOM 737 O O . GLY A 1 91 ? -1.961 -10.764 -12.608 1.00 95.88 91 GLY A O 1
ATOM 738 N N . GLY A 1 92 ? -2.033 -9.892 -14.679 1.00 98.19 92 GLY A N 1
ATOM 739 C CA . GLY A 1 92 ? -0.621 -9.527 -14.756 1.00 98.19 92 GLY A CA 1
ATOM 740 C C . GLY A 1 92 ? -0.200 -8.461 -13.741 1.00 98.19 92 GLY A C 1
ATOM 741 O O . GLY A 1 92 ? -1.016 -7.705 -13.206 1.00 98.19 92 GLY A O 1
ATOM 742 N N . GLY A 1 93 ? 1.104 -8.412 -13.479 1.00 98.25 93 GLY A N 1
ATOM 743 C CA . GLY A 1 93 ? 1.739 -7.488 -12.544 1.00 98.25 93 GLY A CA 1
ATOM 744 C C . GLY A 1 93 ? 1.834 -6.034 -13.009 1.00 98.25 93 GLY A C 1
ATOM 745 O O . GLY A 1 93 ? 1.182 -5.618 -13.968 1.00 98.25 93 GLY A O 1
ATOM 746 N N . CYS A 1 94 ? 2.651 -5.257 -12.299 1.00 98.75 94 CYS A N 1
ATOM 747 C CA . CYS A 1 94 ? 2.992 -3.869 -12.608 1.00 98.75 94 CYS A CA 1
ATOM 748 C C . CYS A 1 94 ? 4.288 -3.476 -11.879 1.00 98.75 94 CYS A C 1
ATOM 750 O O . CYS A 1 94 ? 4.545 -3.946 -10.770 1.00 98.75 94 CYS A O 1
ATOM 752 N N . ILE A 1 95 ? 5.088 -2.593 -12.480 1.00 98.88 95 ILE A N 1
ATOM 753 C CA . ILE A 1 95 ? 6.267 -1.987 -11.848 1.00 98.88 95 ILE A CA 1
ATOM 754 C C . ILE A 1 95 ? 5.983 -0.494 -11.718 1.00 98.88 95 ILE A C 1
ATOM 756 O O . ILE A 1 95 ? 6.001 0.229 -12.712 1.00 98.88 95 ILE A O 1
ATOM 760 N N . TYR A 1 96 ? 5.658 -0.053 -10.505 1.00 98.88 96 TYR A N 1
ATOM 761 C CA . TYR A 1 96 ? 5.557 1.364 -10.175 1.00 98.88 96 TYR A CA 1
ATOM 762 C C . TYR A 1 96 ? 6.951 1.924 -9.891 1.00 98.88 96 TYR A C 1
ATOM 764 O O . TYR A 1 96 ? 7.717 1.306 -9.149 1.00 98.88 96 TYR A O 1
ATOM 772 N N . LEU A 1 97 ? 7.240 3.096 -10.453 1.00 98.88 97 LEU A N 1
ATOM 773 C CA . LEU A 1 97 ? 8.457 3.869 -10.236 1.00 98.88 97 LEU A CA 1
ATOM 774 C C . LEU A 1 97 ? 8.059 5.325 -9.982 1.00 98.88 97 LEU A C 1
ATOM 776 O O . LEU A 1 97 ? 7.260 5.879 -10.742 1.00 98.88 97 LEU A O 1
ATOM 780 N N . ASP A 1 98 ? 8.629 5.947 -8.954 1.00 98.69 98 ASP A N 1
ATOM 781 C CA . ASP A 1 98 ? 8.613 7.399 -8.822 1.00 98.69 98 ASP A CA 1
ATOM 782 C C . ASP A 1 98 ? 9.270 8.034 -10.055 1.00 98.69 98 ASP A C 1
ATOM 784 O O . ASP A 1 98 ? 10.151 7.458 -10.700 1.00 98.69 98 ASP A O 1
ATOM 788 N N . ALA A 1 99 ? 8.815 9.234 -10.417 1.00 98.62 99 ALA A N 1
ATOM 789 C CA . ALA A 1 99 ? 9.232 9.886 -11.658 1.00 98.62 99 ALA A CA 1
ATOM 790 C C . ALA A 1 99 ? 10.727 10.258 -11.685 1.00 98.62 99 ALA A C 1
ATOM 792 O O . ALA A 1 99 ? 11.280 10.506 -12.754 1.00 98.62 99 ALA A O 1
ATOM 793 N N . ASP A 1 100 ? 11.377 10.297 -10.524 1.00 98.44 100 ASP A N 1
ATOM 794 C CA . ASP A 1 100 ? 12.794 10.600 -10.347 1.00 98.44 100 ASP A CA 1
ATOM 795 C C . ASP A 1 100 ? 13.690 9.341 -10.320 1.00 98.44 100 ASP A C 1
ATOM 797 O O . ASP A 1 100 ? 14.891 9.445 -10.060 1.00 98.44 100 ASP A O 1
ATOM 801 N N . MET A 1 101 ? 13.130 8.166 -10.634 1.00 98.62 101 MET A N 1
ATOM 802 C CA . MET A 1 101 ? 13.850 6.914 -10.883 1.00 98.62 101 MET A CA 1
ATOM 803 C C . MET A 1 101 ? 14.337 6.886 -12.341 1.00 98.62 101 MET A C 1
ATOM 805 O O . MET A 1 101 ? 13.639 6.414 -13.242 1.00 98.62 101 MET A O 1
ATOM 809 N N . LEU A 1 102 ? 15.534 7.418 -12.603 1.00 98.56 102 LEU A N 1
ATOM 810 C CA . LEU A 1 102 ? 16.036 7.604 -13.968 1.00 98.56 102 LEU A CA 1
ATOM 811 C C . LEU A 1 102 ? 16.511 6.282 -14.582 1.00 98.56 102 LEU A C 1
ATOM 813 O O . LEU A 1 102 ? 17.514 5.709 -14.151 1.00 98.56 102 LEU A O 1
ATOM 817 N N . LEU A 1 103 ? 15.830 5.825 -15.636 1.00 98.62 103 LEU A N 1
ATOM 818 C CA . LEU A 1 103 ? 16.273 4.671 -16.418 1.00 98.62 103 LEU A CA 1
ATOM 819 C C . LEU A 1 103 ? 17.487 5.038 -17.279 1.00 98.62 103 LEU A C 1
ATOM 821 O O . LEU A 1 103 ? 17.414 5.929 -18.124 1.00 98.62 103 LEU A O 1
ATOM 825 N N . THR A 1 104 ? 18.578 4.293 -17.126 1.00 98.56 104 THR A N 1
ATOM 826 C CA . THR A 1 104 ? 19.809 4.441 -17.925 1.00 98.56 104 THR A CA 1
ATOM 827 C C . THR A 1 104 ? 19.994 3.313 -18.947 1.00 98.56 104 THR A C 1
ATOM 829 O O . THR A 1 104 ? 20.954 3.307 -19.714 1.00 98.56 104 THR A O 1
ATOM 832 N N . GLY A 1 105 ? 19.051 2.368 -18.997 1.00 98.38 105 GLY A N 1
ATOM 833 C CA . GLY A 1 105 ? 19.085 1.191 -19.859 1.00 98.38 105 GLY A CA 1
ATOM 834 C C . GLY A 1 105 ? 17.797 0.368 -19.778 1.00 98.38 105 GLY A C 1
ATOM 835 O O . GLY A 1 105 ? 16.839 0.732 -19.096 1.00 98.38 105 GLY A O 1
ATOM 836 N N . LYS A 1 106 ? 17.755 -0.762 -20.497 1.00 98.44 106 LYS A N 1
ATOM 837 C CA . LYS A 1 106 ? 16.633 -1.714 -20.413 1.00 98.44 106 LYS A CA 1
ATOM 838 C C . LYS A 1 106 ? 16.631 -2.408 -19.046 1.00 98.44 106 LYS A C 1
ATOM 840 O O . LYS A 1 106 ? 17.691 -2.773 -18.545 1.00 98.44 106 LYS A O 1
ATOM 845 N N . LEU A 1 107 ? 15.441 -2.663 -18.500 1.00 98.56 107 LEU A N 1
ATOM 846 C CA . LEU A 1 107 ? 15.286 -3.402 -17.238 1.00 98.56 107 LEU A CA 1
ATOM 847 C C . LEU A 1 107 ? 15.430 -4.928 -17.390 1.00 98.56 107 LEU A C 1
ATOM 849 O O . LEU A 1 107 ? 15.687 -5.635 -16.426 1.00 98.56 107 LEU A O 1
ATOM 853 N N . GLY A 1 108 ? 15.249 -5.456 -18.603 1.00 98.38 108 GLY A N 1
ATOM 854 C CA . GLY A 1 108 ? 15.284 -6.901 -18.832 1.00 98.38 108 GLY A CA 1
ATOM 855 C C . GLY A 1 108 ? 14.190 -7.652 -18.061 1.00 98.38 108 GLY A C 1
ATOM 856 O O . GLY A 1 108 ? 13.087 -7.140 -17.867 1.00 98.38 108 GLY A O 1
ATOM 857 N N . THR A 1 109 ? 14.492 -8.887 -17.664 1.00 98.50 109 THR A N 1
ATOM 858 C CA . THR A 1 109 ? 13.611 -9.725 -16.839 1.00 98.50 109 THR A CA 1
ATOM 859 C C . THR A 1 109 ? 14.048 -9.645 -15.382 1.00 98.50 109 THR A C 1
ATOM 861 O O . THR A 1 109 ? 15.213 -9.883 -15.072 1.00 98.50 109 THR A O 1
ATOM 864 N N . LEU A 1 110 ? 13.103 -9.356 -14.490 1.00 98.44 110 LEU A N 1
ATOM 865 C CA . LEU A 1 110 ? 13.345 -9.242 -13.053 1.00 98.44 110 LEU A CA 1
ATOM 866 C C . LEU A 1 110 ? 12.971 -10.539 -12.328 1.00 98.44 110 LEU A C 1
ATOM 868 O O . LEU A 1 110 ? 11.970 -11.172 -12.665 1.00 98.44 110 LEU A O 1
ATOM 872 N N . TYR A 1 111 ? 13.733 -10.885 -11.291 1.00 98.56 111 TYR A N 1
ATOM 873 C CA . TYR A 1 111 ? 13.457 -12.007 -10.392 1.00 98.56 111 TYR A CA 1
ATOM 874 C C . TYR A 1 111 ? 13.377 -11.476 -8.965 1.00 98.56 111 TYR A C 1
ATOM 876 O O . TYR A 1 111 ? 14.371 -11.000 -8.425 1.00 98.56 111 TYR A O 1
ATOM 884 N N . LEU A 1 112 ? 12.180 -11.518 -8.381 1.00 98.75 112 LEU A N 1
ATOM 885 C CA . LEU A 1 112 ? 11.868 -10.907 -7.088 1.00 98.75 112 LEU A CA 1
ATOM 886 C C . LEU A 1 112 ? 11.373 -11.981 -6.108 1.00 98.75 112 LEU A C 1
ATOM 888 O O . LEU A 1 112 ? 10.714 -12.929 -6.555 1.00 98.75 112 LEU A O 1
ATOM 892 N N . PRO A 1 113 ? 11.640 -11.852 -4.796 1.00 98.06 113 PRO A N 1
ATOM 893 C CA . PRO A 1 113 ? 11.157 -12.807 -3.806 1.00 98.06 113 PRO A CA 1
ATOM 894 C C . PRO A 1 113 ? 9.627 -12.839 -3.796 1.00 98.06 113 PRO A C 1
ATOM 896 O O . PRO A 1 113 ? 8.963 -11.828 -3.583 1.00 98.06 113 PRO A O 1
ATOM 899 N N . ASP A 1 114 ? 9.074 -14.014 -4.091 1.00 98.50 114 ASP A N 1
ATOM 900 C CA . ASP A 1 114 ? 7.635 -14.243 -4.278 1.00 98.50 114 ASP A CA 1
ATOM 901 C C . ASP A 1 114 ? 6.958 -13.295 -5.291 1.00 98.50 114 ASP A C 1
ATOM 903 O O . ASP A 1 114 ? 5.745 -13.118 -5.302 1.00 98.50 114 ASP A O 1
ATOM 907 N N . GLY A 1 115 ? 7.745 -12.689 -6.185 1.00 98.69 115 GLY A N 1
ATOM 908 C CA . GLY A 1 115 ? 7.230 -11.761 -7.182 1.00 98.69 115 GLY A CA 1
ATOM 909 C C . GLY A 1 115 ? 6.925 -10.353 -6.669 1.00 98.69 115 GLY A C 1
ATOM 910 O O . GLY A 1 115 ? 6.226 -9.631 -7.380 1.00 98.69 115 GLY A O 1
ATOM 911 N N . ILE A 1 116 ? 7.454 -9.940 -5.509 1.00 98.88 116 ILE A N 1
ATOM 912 C CA . ILE A 1 116 ? 7.373 -8.556 -5.019 1.00 98.88 116 ILE A CA 1
ATOM 913 C C . ILE A 1 116 ? 8.728 -8.023 -4.544 1.00 98.88 116 ILE A C 1
ATOM 915 O O . ILE A 1 116 ? 9.505 -8.733 -3.917 1.00 98.88 116 ILE A O 1
ATOM 919 N N . ALA A 1 117 ? 9.004 -6.751 -4.823 1.00 98.94 117 ALA A N 1
ATOM 920 C CA . ALA A 1 117 ? 10.100 -6.000 -4.211 1.00 98.94 117 ALA A CA 1
ATOM 921 C C . ALA A 1 117 ? 9.750 -4.510 -4.156 1.00 98.94 117 ALA A C 1
ATOM 923 O O . ALA A 1 117 ? 8.950 -4.023 -4.965 1.00 98.94 117 ALA A O 1
ATOM 924 N N . VAL A 1 118 ? 10.354 -3.792 -3.210 1.00 98.94 118 VAL A N 1
ATOM 925 C CA . VAL A 1 118 ? 10.128 -2.354 -3.016 1.00 98.94 118 VAL A CA 1
ATOM 926 C C . VAL A 1 118 ? 11.432 -1.580 -2.906 1.00 98.94 118 VAL A C 1
ATOM 928 O O . VAL A 1 118 ? 12.495 -2.161 -2.690 1.00 98.94 118 VAL A O 1
ATOM 931 N N . HIS A 1 119 ? 11.364 -0.261 -3.060 1.00 98.75 119 HIS A N 1
ATOM 932 C CA . HIS A 1 119 ? 12.519 0.586 -2.795 1.00 98.75 119 HIS A CA 1
ATOM 933 C C . HIS A 1 119 ? 12.957 0.453 -1.326 1.00 98.75 119 HIS A C 1
ATOM 935 O O . HIS A 1 119 ? 12.132 0.341 -0.419 1.00 98.75 119 HIS A O 1
ATOM 941 N N . VAL A 1 120 ? 14.268 0.487 -1.095 1.00 98.88 120 VAL A N 1
ATOM 942 C CA . VAL A 1 120 ? 14.856 0.690 0.228 1.00 98.88 120 VAL A CA 1
ATOM 943 C C . VAL A 1 120 ? 15.714 1.940 0.147 1.00 98.88 120 VAL A C 1
ATOM 945 O O . VAL A 1 120 ? 16.750 1.951 -0.518 1.00 98.88 120 VAL A O 1
ATOM 948 N N . SER A 1 121 ? 15.279 3.007 0.812 1.00 98.31 121 SER A N 1
ATOM 949 C CA . SER A 1 121 ? 16.074 4.229 0.916 1.00 98.31 121 SER A CA 1
ATOM 950 C C . SER A 1 121 ? 17.215 3.993 1.893 1.00 98.31 121 SER A C 1
ATOM 952 O O . SER A 1 121 ? 17.006 3.469 2.987 1.00 98.31 121 SER A O 1
ATOM 954 N N . ARG A 1 122 ? 18.425 4.393 1.497 1.00 97.88 122 ARG A N 1
ATOM 955 C CA . ARG A 1 122 ? 19.656 4.310 2.295 1.00 97.88 122 ARG A CA 1
ATOM 956 C C . ARG A 1 122 ? 20.271 5.702 2.411 1.00 97.88 122 ARG A C 1
ATOM 958 O O . ARG A 1 122 ? 21.250 6.021 1.739 1.00 97.88 122 ARG A O 1
ATOM 965 N N . LYS A 1 123 ? 19.643 6.567 3.210 1.00 93.38 123 LYS A N 1
ATOM 966 C CA . LYS A 1 123 ? 20.071 7.960 3.415 1.00 93.38 123 LYS A CA 1
ATOM 967 C C . LYS A 1 123 ? 20.817 8.089 4.739 1.00 93.38 123 LYS A C 1
ATOM 969 O O . LYS A 1 123 ? 20.255 7.852 5.804 1.00 93.38 123 LYS A O 1
ATOM 974 N N . GLY A 1 124 ? 22.080 8.506 4.679 1.00 94.25 124 GLY A N 1
ATOM 975 C CA . GLY A 1 124 ? 22.939 8.564 5.862 1.00 94.25 124 GLY A CA 1
ATOM 976 C C . GLY A 1 124 ? 23.211 7.166 6.427 1.00 94.25 124 GLY A C 1
ATOM 977 O O . GLY A 1 124 ? 23.575 6.264 5.681 1.00 94.25 124 GLY A O 1
ATOM 978 N N . ASN A 1 125 ? 23.025 6.995 7.739 1.00 94.94 125 ASN A N 1
ATOM 979 C CA . ASN A 1 125 ? 23.301 5.740 8.454 1.00 94.94 125 ASN A CA 1
ATOM 980 C C . ASN A 1 125 ? 22.046 4.881 8.700 1.00 94.94 125 ASN A C 1
ATOM 982 O O . ASN A 1 125 ? 22.096 3.957 9.507 1.00 94.94 125 ASN A O 1
ATOM 986 N N . SER A 1 126 ? 20.913 5.197 8.068 1.00 96.12 126 SER A N 1
ATOM 987 C CA . SER A 1 126 ? 19.664 4.446 8.220 1.00 96.12 126 SER A CA 1
ATOM 988 C C . SER A 1 126 ? 19.195 3.851 6.897 1.00 96.12 126 SER A C 1
ATOM 990 O O . SER A 1 126 ? 19.527 4.335 5.811 1.00 96.12 126 SER A O 1
ATOM 992 N N . MET A 1 127 ? 18.398 2.786 7.003 1.00 97.50 127 MET A N 1
ATOM 993 C CA . MET A 1 127 ? 17.653 2.231 5.882 1.00 97.50 127 MET A CA 1
ATOM 994 C C . MET A 1 127 ? 16.178 2.093 6.234 1.00 97.50 127 MET A C 1
ATOM 996 O O . MET A 1 127 ? 15.848 1.752 7.370 1.00 97.50 127 MET A O 1
ATOM 1000 N N . SER A 1 128 ? 15.316 2.331 5.251 1.00 98.19 128 SER A N 1
ATOM 1001 C CA . SER A 1 128 ? 13.864 2.238 5.396 1.00 98.19 128 SER A CA 1
ATOM 1002 C C . SER A 1 128 ? 13.253 1.633 4.142 1.00 98.19 128 SER A C 1
ATOM 1004 O O . SER A 1 128 ? 13.666 1.961 3.031 1.00 98.19 128 SER A O 1
ATOM 1006 N N . LEU A 1 129 ? 12.241 0.784 4.320 1.00 98.62 129 LEU A N 1
ATOM 1007 C CA . LEU A 1 129 ? 11.325 0.425 3.235 1.00 98.62 129 LEU A CA 1
ATOM 1008 C C . LEU A 1 129 ? 10.675 1.700 2.694 1.00 98.62 129 LEU A C 1
ATOM 1010 O O . LEU A 1 129 ? 10.245 2.542 3.475 1.00 98.62 129 LEU A O 1
ATOM 1014 N N . GLU A 1 130 ? 10.555 1.828 1.383 1.00 98.69 130 GLU A N 1
ATOM 1015 C CA . GLU A 1 130 ? 9.966 2.989 0.721 1.00 98.69 130 GLU A CA 1
ATOM 1016 C C . GLU A 1 130 ? 9.014 2.551 -0.388 1.00 98.69 130 GLU A C 1
ATOM 1018 O O . GLU A 1 130 ? 9.185 1.506 -1.015 1.00 98.69 130 GLU A O 1
ATOM 1023 N N . ASN A 1 131 ? 8.006 3.376 -0.662 1.00 98.50 131 ASN A N 1
ATOM 1024 C CA . ASN A 1 131 ? 6.998 3.087 -1.681 1.00 98.50 131 ASN A CA 1
ATOM 1025 C C . ASN A 1 131 ? 7.310 3.719 -3.052 1.00 98.50 131 ASN A C 1
ATOM 1027 O O . ASN A 1 131 ? 6.459 3.659 -3.942 1.00 98.50 131 ASN A O 1
ATOM 1031 N N . GLY A 1 132 ? 8.499 4.310 -3.228 1.00 98.62 132 GLY A N 1
ATOM 1032 C CA . GLY A 1 132 ? 8.925 4.951 -4.480 1.00 98.62 132 GLY A CA 1
ATOM 1033 C C . GLY A 1 132 ? 9.254 3.976 -5.616 1.00 98.62 132 GLY A C 1
ATOM 1034 O O . GLY A 1 132 ? 9.251 4.342 -6.785 1.00 98.62 132 GLY A O 1
ATOM 1035 N N . ILE A 1 133 ? 9.470 2.700 -5.294 1.00 98.94 133 ILE A N 1
ATOM 1036 C CA . ILE A 1 133 ? 9.409 1.591 -6.250 1.00 98.94 133 ILE A CA 1
ATOM 1037 C C . ILE A 1 133 ? 8.534 0.519 -5.619 1.00 98.94 133 ILE A C 1
ATOM 1039 O O . ILE A 1 133 ? 8.766 0.144 -4.471 1.00 98.94 133 ILE A O 1
ATOM 1043 N N . ILE A 1 134 ? 7.553 0.012 -6.362 1.00 98.94 134 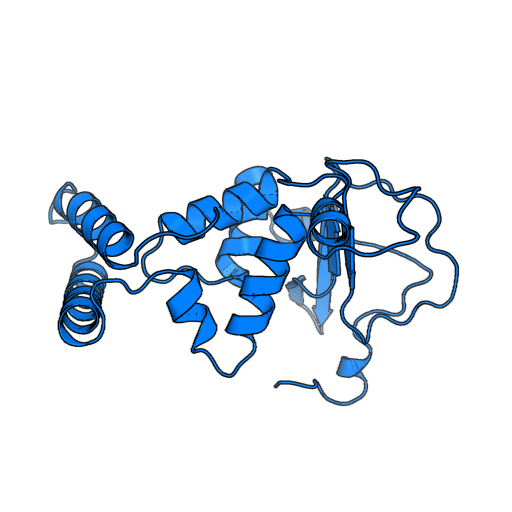ILE A N 1
ATOM 1044 C CA . ILE A 1 134 ? 6.809 -1.194 -5.987 1.00 98.94 134 ILE A CA 1
ATOM 1045 C C . ILE A 1 134 ? 6.632 -2.035 -7.245 1.00 98.94 134 ILE A C 1
ATOM 1047 O O . ILE A 1 134 ? 5.885 -1.672 -8.155 1.00 98.94 134 ILE A O 1
ATOM 1051 N N . ALA A 1 135 ? 7.320 -3.169 -7.293 1.00 98.94 135 ALA A N 1
ATOM 1052 C CA . ALA A 1 135 ? 7.203 -4.132 -8.375 1.00 98.94 135 ALA A CA 1
ATOM 1053 C C . ALA A 1 135 ? 6.421 -5.348 -7.889 1.00 98.94 135 ALA A C 1
ATOM 1055 O O . ALA A 1 135 ? 6.791 -5.943 -6.882 1.00 98.94 135 ALA A O 1
ATOM 1056 N N . VAL A 1 136 ? 5.364 -5.723 -8.610 1.00 98.88 136 VAL A N 1
ATOM 1057 C CA . VAL A 1 136 ? 4.585 -6.946 -8.373 1.00 98.88 136 VAL A CA 1
ATOM 1058 C C . VAL A 1 136 ? 4.452 -7.732 -9.671 1.00 98.88 136 VAL A C 1
ATOM 1060 O O . VAL A 1 136 ? 4.237 -7.146 -10.731 1.00 98.88 136 VAL A O 1
ATOM 1063 N N . ASN A 1 137 ? 4.546 -9.060 -9.614 1.00 98.75 137 ASN A N 1
ATOM 1064 C CA . ASN A 1 137 ? 4.407 -9.928 -10.790 1.00 98.75 137 ASN A CA 1
ATOM 1065 C C . ASN A 1 137 ? 2.947 -10.262 -11.152 1.00 98.75 137 ASN A C 1
ATOM 1067 O O . ASN A 1 137 ? 2.691 -10.769 -12.244 1.00 98.75 137 ASN A O 1
ATOM 1071 N N . ARG A 1 138 ? 1.991 -9.964 -10.265 1.00 98.75 138 ARG A N 1
ATOM 1072 C CA . ARG A 1 138 ? 0.562 -10.269 -10.423 1.00 98.75 138 ARG A CA 1
ATOM 1073 C C . ARG A 1 138 ? -0.326 -9.223 -9.755 1.00 98.75 138 ARG A C 1
ATOM 1075 O O . ARG A 1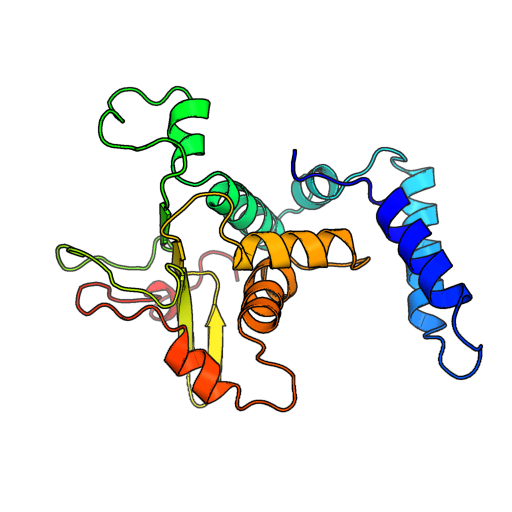 138 ? 0.074 -8.611 -8.764 1.00 98.75 138 ARG A O 1
ATOM 1082 N N . SER A 1 139 ? -1.548 -9.072 -10.258 1.00 98.69 139 SER A N 1
ATOM 1083 C CA . SER A 1 139 ? -2.619 -8.348 -9.562 1.00 98.69 139 SER A CA 1
ATOM 1084 C C . SER A 1 139 ? -2.988 -9.044 -8.247 1.00 98.69 139 SER A C 1
ATOM 1086 O O . SER A 1 139 ? -2.785 -10.254 -8.105 1.00 98.69 139 SER A O 1
ATOM 1088 N N . GLU A 1 140 ? -3.594 -8.310 -7.314 1.00 98.69 140 GLU A N 1
ATOM 1089 C CA . GLU A 1 140 ? -3.985 -8.789 -5.982 1.00 98.69 140 GLU A CA 1
ATOM 1090 C C . GLU A 1 140 ? -2.824 -9.482 -5.248 1.00 98.69 140 GLU A C 1
ATOM 1092 O O . GLU A 1 140 ? -3.019 -10.509 -4.593 1.00 98.69 140 GLU A O 1
ATOM 1097 N N . HIS A 1 141 ? -1.599 -8.950 -5.382 1.00 98.88 141 HIS A N 1
ATOM 1098 C CA . HIS A 1 141 ? -0.426 -9.537 -4.737 1.00 98.88 141 HIS A CA 1
ATOM 1099 C C . HIS A 1 141 ? -0.673 -9.697 -3.221 1.00 98.88 141 HIS A C 1
ATOM 1101 O O . HIS A 1 141 ? -1.048 -8.712 -2.570 1.00 98.88 141 HIS A O 1
ATOM 1107 N N . PRO A 1 142 ? -0.439 -10.887 -2.627 1.00 98.88 142 PRO A N 1
ATOM 1108 C CA . PRO A 1 142 ? -0.813 -11.174 -1.240 1.00 98.88 142 PRO A CA 1
ATOM 1109 C C . PRO A 1 142 ? -0.278 -10.174 -0.209 1.00 98.88 142 PRO A C 1
ATOM 1111 O O . PRO A 1 142 ? -1.011 -9.777 0.693 1.00 98.88 142 PRO A O 1
ATOM 1114 N N . ALA A 1 143 ? 0.960 -9.698 -0.367 1.00 98.88 143 ALA A N 1
ATOM 1115 C CA . ALA A 1 143 ? 1.538 -8.694 0.529 1.00 98.88 143 ALA A CA 1
ATOM 1116 C C . ALA A 1 143 ? 0.785 -7.346 0.516 1.00 98.88 143 ALA A C 1
ATOM 1118 O O . ALA A 1 143 ? 0.498 -6.792 1.576 1.00 98.88 143 ALA A O 1
ATOM 1119 N N . LEU A 1 144 ? 0.402 -6.839 -0.664 1.00 98.88 144 LEU A N 1
ATOM 1120 C CA . LEU A 1 144 ? -0.387 -5.604 -0.775 1.00 98.88 144 LEU A CA 1
ATOM 1121 C C . LEU A 1 144 ? -1.828 -5.830 -0.309 1.00 98.88 144 LEU A C 1
ATOM 1123 O O . LEU A 1 144 ? -2.425 -4.963 0.327 1.00 98.88 144 LEU A O 1
ATOM 1127 N N . LYS A 1 145 ? -2.381 -7.024 -0.563 1.00 98.88 145 LYS A N 1
ATOM 1128 C CA . LYS A 1 145 ? -3.699 -7.406 -0.051 1.00 98.88 145 LYS A CA 1
ATOM 1129 C C . LYS A 1 145 ? -3.711 -7.447 1.476 1.00 98.88 145 LYS A C 1
ATOM 1131 O O . LYS A 1 145 ? -4.678 -6.995 2.082 1.00 98.88 145 LYS A O 1
ATOM 1136 N N . LYS A 1 146 ? -2.621 -7.916 2.090 1.00 98.88 146 LYS A N 1
ATOM 1137 C CA . LYS A 1 146 ? -2.433 -7.885 3.542 1.00 98.88 146 LYS A CA 1
ATOM 1138 C C . LYS A 1 146 ? -2.326 -6.457 4.071 1.00 98.88 146 LYS A C 1
ATOM 1140 O O . LYS A 1 146 ? -2.908 -6.161 5.107 1.00 98.88 146 LYS A O 1
ATOM 1145 N N . GLY A 1 147 ? -1.655 -5.564 3.346 1.00 98.88 147 GLY A N 1
ATOM 1146 C CA . GLY A 1 147 ? -1.652 -4.132 3.651 1.00 98.88 147 GLY A CA 1
ATOM 1147 C C . GLY A 1 147 ? -3.059 -3.527 3.652 1.00 98.88 147 GLY A C 1
ATOM 1148 O O . GLY A 1 147 ? -3.449 -2.870 4.615 1.00 98.88 147 GLY A O 1
ATOM 1149 N N . LEU A 1 148 ? -3.867 -3.829 2.630 1.00 98.88 148 LEU A N 1
ATOM 1150 C CA . LEU A 1 148 ? -5.271 -3.411 2.575 1.00 98.88 148 LEU A CA 1
ATOM 1151 C C . LEU A 1 148 ? -6.095 -3.987 3.740 1.00 98.88 148 LEU A C 1
ATOM 1153 O O . LEU A 1 148 ? -6.890 -3.266 4.333 1.00 98.88 148 LEU A O 1
ATOM 1157 N N . GLU A 1 149 ? -5.890 -5.257 4.097 1.00 98.88 149 GLU A N 1
ATOM 1158 C CA . GLU A 1 149 ? -6.540 -5.892 5.252 1.00 98.88 149 GLU A CA 1
ATOM 1159 C C . GLU A 1 149 ? -6.199 -5.164 6.565 1.00 98.88 149 GLU A C 1
ATOM 1161 O O . GLU A 1 149 ? -7.084 -4.912 7.384 1.00 98.88 149 GLU A O 1
ATOM 1166 N N . ILE A 1 150 ? -4.936 -4.761 6.752 1.00 98.88 150 ILE A N 1
ATOM 1167 C CA . ILE A 1 150 ? -4.517 -3.962 7.912 1.00 98.88 150 ILE A CA 1
ATOM 1168 C C . ILE A 1 150 ? -5.232 -2.606 7.905 1.00 98.88 150 ILE A C 1
ATOM 1170 O O . ILE A 1 150 ? -5.764 -2.206 8.939 1.00 98.88 150 ILE A O 1
ATOM 1174 N N . MET A 1 151 ? -5.303 -1.919 6.761 1.00 98.81 151 MET A N 1
ATOM 1175 C CA . MET A 1 151 ? -6.026 -0.645 6.639 1.00 98.81 151 MET A CA 1
ATOM 1176 C C . MET A 1 151 ? -7.539 -0.788 6.865 1.00 98.81 151 MET A C 1
ATOM 1178 O O . MET A 1 151 ? -8.173 0.126 7.377 1.00 98.81 151 MET A O 1
ATOM 1182 N N . HIS A 1 152 ? -8.123 -1.939 6.523 1.00 98.88 152 HIS A N 1
ATOM 1183 C CA . HIS A 1 152 ? -9.525 -2.268 6.810 1.00 98.88 152 HIS A CA 1
ATOM 1184 C C . HIS A 1 152 ? -9.775 -2.599 8.285 1.00 98.88 152 HIS A C 1
ATOM 1186 O O . HIS A 1 152 ? -10.932 -2.620 8.706 1.00 98.88 152 HIS A O 1
ATOM 1192 N N . SER A 1 153 ? -8.725 -2.884 9.059 1.00 98.56 153 SER A N 1
ATOM 1193 C CA . SER A 1 153 ? -8.823 -3.223 10.481 1.00 98.56 153 SER A CA 1
ATOM 1194 C C . SER A 1 153 ? -8.373 -2.095 11.405 1.00 98.56 153 SER A C 1
ATOM 1196 O O . SER A 1 153 ? -8.885 -2.021 12.519 1.00 98.56 153 SER A O 1
ATOM 1198 N N . LYS A 1 154 ? -7.407 -1.258 11.019 1.00 98.44 154 LYS A N 1
ATOM 1199 C CA . LYS A 1 154 ? -6.899 -0.171 11.866 1.00 98.44 154 LYS A CA 1
ATOM 1200 C C . LYS A 1 154 ? -7.763 1.087 11.711 1.00 98.44 154 LYS A C 1
ATOM 1202 O O . LYS A 1 154 ? -8.044 1.476 10.583 1.00 98.44 154 LYS A O 1
ATOM 1207 N N . PRO A 1 155 ? -8.113 1.782 12.810 1.00 97.81 155 PRO A N 1
ATOM 1208 C CA . PRO A 1 155 ? -8.967 2.974 12.756 1.00 97.81 155 PRO A CA 1
ATOM 1209 C C . PRO A 1 155 ? -8.328 4.140 11.986 1.00 97.81 155 PRO A C 1
ATOM 1211 O O . PRO A 1 155 ? -9.034 4.934 11.371 1.00 97.81 155 PRO A O 1
ATOM 1214 N N . TYR A 1 156 ? -6.997 4.224 11.994 1.00 98.12 156 TYR A N 1
ATOM 1215 C CA . TYR A 1 156 ? -6.220 5.287 11.351 1.00 98.12 156 TYR A CA 1
ATOM 1216 C C . TYR A 1 156 ? -5.104 4.697 10.482 1.00 98.12 156 TYR A C 1
ATOM 1218 O O . TYR A 1 156 ? -3.956 5.121 10.575 1.00 98.12 156 TYR A O 1
ATOM 1226 N N . GLY A 1 157 ? -5.426 3.655 9.706 1.00 98.19 157 GLY A N 1
ATOM 1227 C CA . GLY A 1 157 ? -4.450 2.978 8.853 1.00 98.19 157 GLY A CA 1
ATOM 1228 C C . GLY A 1 157 ? -3.844 3.917 7.808 1.00 98.19 157 GLY A C 1
ATOM 1229 O O . GLY A 1 157 ? -4.582 4.580 7.080 1.00 98.19 157 GLY A O 1
ATOM 1230 N N . ASP A 1 158 ? -2.516 3.948 7.719 1.00 98.75 158 ASP A N 1
ATOM 1231 C CA . ASP A 1 158 ? -1.784 4.784 6.765 1.00 98.75 158 ASP A CA 1
ATOM 1232 C C . ASP A 1 158 ? -1.395 3.991 5.497 1.00 98.75 158 ASP A C 1
ATOM 1234 O O . ASP A 1 158 ? -0.888 2.866 5.604 1.00 98.75 158 ASP A O 1
ATOM 1238 N N . PRO A 1 159 ? -1.590 4.540 4.282 1.00 98.88 159 PRO A N 1
ATOM 1239 C CA . PRO A 1 159 ? -1.260 3.837 3.044 1.00 98.88 159 PRO A CA 1
ATOM 1240 C C . PRO A 1 159 ? 0.195 3.371 2.932 1.00 98.88 159 PRO A C 1
ATOM 1242 O O . PRO A 1 159 ? 0.452 2.315 2.358 1.00 98.88 159 PRO A O 1
ATOM 1245 N N . TYR A 1 160 ? 1.154 4.122 3.466 1.00 98.88 160 TYR A N 1
ATOM 1246 C CA . TYR A 1 160 ? 2.565 3.762 3.402 1.00 98.88 160 TYR A CA 1
ATOM 1247 C C . TYR A 1 160 ? 2.955 2.852 4.574 1.00 98.88 160 TYR A C 1
ATOM 1249 O O . TYR A 1 160 ? 3.402 1.719 4.361 1.00 98.88 160 TYR A O 1
ATOM 1257 N N . ILE A 1 161 ? 2.733 3.300 5.812 1.00 98.75 161 ILE A N 1
ATOM 1258 C CA . ILE A 1 161 ? 3.165 2.595 7.026 1.00 98.75 161 ILE A CA 1
ATOM 1259 C C . ILE A 1 161 ? 2.436 1.258 7.174 1.00 98.75 161 ILE A C 1
ATOM 1261 O O . ILE A 1 161 ? 3.060 0.254 7.518 1.00 98.75 161 ILE A O 1
ATOM 1265 N N . ASP A 1 162 ? 1.136 1.208 6.892 1.00 98.81 162 ASP A N 1
ATOM 1266 C CA . ASP A 1 162 ? 0.332 -0.005 7.043 1.00 98.81 162 ASP A CA 1
ATOM 1267 C C . ASP A 1 162 ? 0.103 -0.709 5.707 1.00 98.81 162 ASP A C 1
ATOM 1269 O O . ASP A 1 162 ? 0.319 -1.920 5.600 1.00 98.81 162 ASP A O 1
ATOM 1273 N N . GLY A 1 163 ? -0.293 0.054 4.686 1.00 98.81 163 GLY A N 1
ATOM 1274 C CA . GLY A 1 163 ? -0.636 -0.475 3.366 1.00 98.81 163 GLY A CA 1
ATOM 1275 C C . GLY A 1 163 ? 0.546 -1.082 2.603 1.00 98.81 163 GLY A C 1
ATOM 1276 O O . GLY A 1 163 ? 0.345 -2.026 1.839 1.00 98.81 163 GLY A O 1
ATOM 1277 N N . VAL A 1 164 ? 1.774 -0.605 2.843 1.00 98.88 164 VAL A N 1
ATOM 1278 C CA . VAL A 1 164 ? 2.999 -1.150 2.231 1.00 98.88 164 VAL A CA 1
ATOM 1279 C C . VAL A 1 164 ? 3.883 -1.810 3.283 1.00 98.88 164 VAL A C 1
ATOM 1281 O O . VAL A 1 164 ? 4.044 -3.032 3.270 1.00 98.88 164 VAL A O 1
ATOM 1284 N N . CYS A 1 165 ? 4.432 -1.036 4.222 1.00 98.81 165 CYS A N 1
ATOM 1285 C CA . CYS A 1 165 ? 5.407 -1.534 5.195 1.00 98.81 165 CYS A CA 1
ATOM 1286 C C . CYS A 1 165 ? 4.796 -2.605 6.111 1.00 98.81 165 CYS A C 1
ATOM 1288 O O . CYS A 1 165 ? 5.376 -3.678 6.289 1.00 98.81 165 CYS A O 1
ATOM 1290 N N . GLY A 1 166 ? 3.607 -2.344 6.657 1.00 98.75 166 GLY A N 1
ATOM 1291 C CA . GLY A 1 166 ? 2.856 -3.284 7.484 1.00 98.75 166 GLY A CA 1
ATOM 1292 C C . GLY A 1 166 ? 2.479 -4.552 6.723 1.00 98.75 166 GLY A C 1
ATOM 1293 O O . GLY A 1 166 ? 2.734 -5.650 7.217 1.00 98.75 166 GLY A O 1
ATOM 1294 N N . GLY A 1 167 ? 1.940 -4.409 5.508 1.00 98.88 167 GLY A N 1
ATOM 1295 C CA . GLY A 1 167 ? 1.576 -5.524 4.629 1.00 98.88 167 GLY A CA 1
ATOM 1296 C C . GLY A 1 167 ? 2.752 -6.447 4.300 1.00 98.88 167 GLY A C 1
ATOM 1297 O O . GLY A 1 167 ? 2.662 -7.656 4.516 1.00 98.88 167 GLY A O 1
ATOM 1298 N N . LEU A 1 168 ? 3.881 -5.879 3.862 1.00 98.88 168 LEU A N 1
ATOM 1299 C CA . LEU A 1 168 ? 5.113 -6.617 3.563 1.00 98.88 168 LEU A CA 1
ATOM 1300 C C . LEU A 1 168 ? 5.650 -7.350 4.791 1.00 98.88 168 LEU A C 1
ATOM 1302 O O . LEU A 1 168 ? 5.922 -8.549 4.732 1.00 98.88 168 LEU A O 1
ATOM 1306 N N . ARG A 1 169 ? 5.770 -6.646 5.921 1.00 98.81 169 ARG A N 1
ATOM 1307 C CA . ARG A 1 169 ? 6.296 -7.233 7.156 1.00 98.81 169 ARG A CA 1
ATOM 1308 C C . ARG A 1 169 ? 5.401 -8.344 7.688 1.00 98.81 169 ARG A C 1
ATOM 1310 O O . ARG A 1 169 ? 5.924 -9.348 8.160 1.00 98.81 169 ARG A O 1
ATOM 1317 N N . HIS A 1 170 ? 4.080 -8.194 7.607 1.00 98.75 170 HIS A N 1
ATOM 1318 C CA . HIS A 1 170 ? 3.157 -9.265 7.981 1.00 98.75 170 HIS A CA 1
ATOM 1319 C C . HIS A 1 170 ? 3.280 -10.471 7.054 1.00 98.75 170 HIS A C 1
ATOM 1321 O O . HIS A 1 170 ? 3.315 -11.596 7.540 1.00 98.75 170 HIS A O 1
ATOM 1327 N N . TYR A 1 171 ? 3.344 -10.245 5.742 1.00 98.81 171 TYR A N 1
ATOM 1328 C CA . TYR A 1 171 ? 3.402 -11.323 4.759 1.00 98.81 171 TYR A CA 1
ATOM 1329 C C . TYR A 1 171 ? 4.692 -12.147 4.867 1.00 98.81 171 TYR A C 1
ATOM 1331 O O . TYR A 1 171 ? 4.647 -13.374 4.880 1.00 98.81 171 TYR A O 1
ATOM 1339 N N . PHE A 1 172 ? 5.831 -11.474 5.033 1.00 98.75 172 PHE A N 1
ATOM 1340 C CA . PHE A 1 172 ? 7.145 -12.106 5.174 1.00 98.75 172 PHE A CA 1
ATOM 1341 C C . PHE A 1 172 ? 7.557 -12.365 6.633 1.00 98.75 172 PHE A C 1
ATOM 1343 O O . PHE A 1 172 ? 8.717 -12.655 6.907 1.00 98.75 172 PHE A O 1
ATOM 1350 N N . ASN A 1 173 ? 6.624 -12.265 7.585 1.00 98.50 173 ASN A N 1
ATOM 1351 C CA . ASN A 1 173 ? 6.849 -12.523 9.013 1.00 98.50 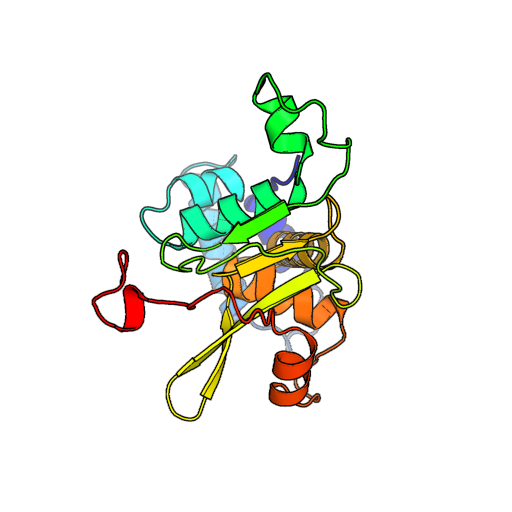173 ASN A CA 1
ATOM 1352 C C . ASN A 1 173 ? 7.970 -11.691 9.680 1.00 98.50 173 ASN A C 1
ATOM 1354 O O . ASN A 1 173 ? 8.501 -12.082 10.719 1.00 98.50 173 ASN A O 1
ATOM 1358 N N . CYS A 1 174 ? 8.284 -10.497 9.172 1.00 98.38 174 CYS A N 1
ATOM 1359 C CA . CYS A 1 174 ? 9.246 -9.572 9.778 1.00 98.38 174 CYS A CA 1
ATOM 1360 C C . CYS A 1 174 ? 8.632 -8.800 10.967 1.00 98.38 174 CYS A C 1
ATOM 1362 O O . CYS A 1 174 ? 8.328 -7.600 10.899 1.00 98.38 174 CYS A O 1
ATOM 1364 N N . SER A 1 175 ? 8.450 -9.488 12.096 1.00 97.44 175 SER A N 1
ATOM 1365 C CA . SER A 1 175 ? 7.982 -8.881 13.355 1.00 97.44 175 SER A CA 1
ATOM 1366 C C . SER A 1 175 ? 9.011 -7.913 13.970 1.00 97.44 175 SER A C 1
ATOM 1368 O O . SER A 1 175 ? 10.132 -7.786 13.489 1.00 97.44 175 SER A O 1
ATOM 1370 N N . ILE A 1 176 ? 8.661 -7.236 15.070 1.00 96.19 176 ILE A N 1
ATOM 1371 C CA . ILE A 1 176 ? 9.588 -6.360 15.823 1.00 96.19 176 ILE A CA 1
ATOM 1372 C C . ILE A 1 176 ? 10.769 -7.105 16.472 1.00 96.19 176 ILE A C 1
ATOM 1374 O O . ILE A 1 176 ? 11.667 -6.468 17.007 1.00 96.19 176 ILE A O 1
ATOM 1378 N N . ARG A 1 177 ? 10.749 -8.445 16.468 1.00 97.38 177 ARG A N 1
ATOM 1379 C CA . ARG A 1 177 ? 11.830 -9.295 16.991 1.00 97.38 177 ARG A CA 1
ATOM 1380 C C . ARG A 1 177 ? 12.811 -9.760 15.911 1.00 97.38 177 ARG A C 1
ATOM 1382 O O . ARG A 1 177 ? 13.808 -10.382 16.254 1.00 97.38 177 ARG A O 1
ATOM 1389 N N . HIS A 1 178 ? 12.518 -9.501 14.637 1.00 98.00 178 HIS A N 1
ATOM 1390 C CA . HIS A 1 178 ? 13.403 -9.833 13.519 1.00 98.00 178 HIS A CA 1
ATOM 1391 C C . HIS A 1 178 ? 14.337 -8.663 13.203 1.00 98.00 178 HIS A C 1
ATOM 1393 O O . HIS A 1 178 ? 14.038 -7.513 13.533 1.00 98.00 178 HIS A O 1
ATOM 1399 N N . ASN A 1 179 ? 15.457 -8.955 12.539 1.00 98.44 179 ASN A N 1
ATOM 1400 C CA . ASN A 1 179 ? 16.376 -7.926 12.073 1.00 98.44 179 ASN A CA 1
ATOM 1401 C C . ASN A 1 179 ? 15.754 -7.167 10.886 1.00 98.44 179 ASN A C 1
ATOM 1403 O O . ASN A 1 179 ? 15.526 -7.728 9.815 1.00 98.44 179 ASN A O 1
ATOM 1407 N N . TYR A 1 180 ? 15.470 -5.880 11.087 1.00 98.56 180 TYR A N 1
ATOM 1408 C CA . TYR A 1 180 ? 14.862 -5.038 10.058 1.00 98.56 180 TYR A CA 1
ATOM 1409 C C . TYR A 1 180 ? 15.797 -4.785 8.868 1.00 98.56 180 TYR A C 1
ATOM 1411 O O . TYR A 1 180 ? 15.334 -4.743 7.733 1.00 98.56 180 TYR A O 1
ATOM 1419 N N . GLU A 1 181 ? 17.105 -4.669 9.100 1.00 98.38 181 GLU A N 1
ATOM 1420 C CA . GLU A 1 181 ? 18.089 -4.463 8.033 1.00 98.38 181 GLU A CA 1
ATOM 1421 C C . GLU A 1 181 ? 18.200 -5.691 7.128 1.00 98.38 181 GLU A C 1
ATOM 1423 O O . GLU A 1 181 ? 18.283 -5.563 5.907 1.00 98.38 181 GLU A O 1
ATOM 1428 N N . GLU A 1 182 ? 18.140 -6.889 7.714 1.00 98.56 182 GLU A N 1
ATOM 1429 C CA . GLU A 1 182 ? 18.088 -8.144 6.962 1.00 98.56 182 GLU A CA 1
ATOM 1430 C C . GLU A 1 182 ? 16.844 -8.198 6.068 1.00 98.56 182 GLU A C 1
ATOM 1432 O O . GLU A 1 182 ? 16.947 -8.515 4.883 1.00 98.56 182 GLU A O 1
ATOM 1437 N N . PHE A 1 183 ? 15.682 -7.805 6.600 1.00 98.81 183 PHE A N 1
ATOM 1438 C CA . PHE A 1 183 ? 14.453 -7.742 5.813 1.00 98.81 183 PHE A CA 1
ATOM 1439 C C . PHE A 1 183 ? 14.525 -6.704 4.688 1.00 98.81 183 PHE A C 1
ATOM 1441 O O . PHE A 1 183 ? 14.127 -7.000 3.562 1.00 98.81 183 PHE A O 1
ATOM 1448 N N . CYS A 1 184 ? 15.077 -5.519 4.960 1.00 98.81 184 CYS A N 1
ATOM 1449 C CA . CYS A 1 184 ? 15.339 -4.510 3.937 1.00 98.81 184 CYS A CA 1
ATOM 1450 C C . CYS A 1 184 ? 16.225 -5.082 2.824 1.00 98.81 184 CYS A C 1
ATOM 1452 O O . CYS A 1 184 ? 15.850 -5.009 1.662 1.00 98.81 184 CYS A O 1
ATOM 1454 N N . ASN A 1 185 ? 17.344 -5.730 3.159 1.00 98.62 185 ASN A N 1
ATOM 1455 C CA . ASN A 1 185 ? 18.234 -6.346 2.167 1.00 98.62 185 ASN A CA 1
ATOM 1456 C C . ASN A 1 185 ? 17.541 -7.432 1.326 1.00 98.62 185 ASN A C 1
ATOM 1458 O O . ASN A 1 185 ? 17.860 -7.577 0.146 1.00 98.62 185 ASN A O 1
ATOM 1462 N N . PHE A 1 186 ? 16.625 -8.193 1.932 1.00 98.81 186 PHE A N 1
ATOM 1463 C CA . PHE A 1 186 ? 15.852 -9.247 1.275 1.00 98.81 186 PHE A CA 1
ATOM 1464 C C . PHE A 1 186 ? 14.835 -8.698 0.265 1.00 98.81 186 PHE A C 1
ATOM 1466 O O . PHE A 1 186 ? 14.708 -9.249 -0.826 1.00 98.81 186 PHE A O 1
ATOM 1473 N N . ILE A 1 187 ? 14.114 -7.628 0.616 1.00 98.81 187 ILE A N 1
ATOM 1474 C CA . ILE A 1 187 ? 12.994 -7.101 -0.184 1.00 98.81 187 ILE A CA 1
ATOM 1475 C C . ILE A 1 187 ? 13.383 -5.939 -1.114 1.00 98.81 187 ILE A C 1
ATOM 1477 O O . ILE A 1 187 ? 12.544 -5.427 -1.858 1.00 98.81 187 ILE A O 1
ATOM 1481 N N . GLU A 1 188 ? 14.644 -5.508 -1.063 1.00 98.88 188 GLU A N 1
ATOM 1482 C CA . GLU A 1 188 ? 15.164 -4.379 -1.829 1.00 98.88 188 GLU A CA 1
ATOM 1483 C C . GLU A 1 188 ? 15.097 -4.627 -3.337 1.00 98.88 188 GLU A C 1
ATOM 1485 O O . GLU A 1 188 ? 15.720 -5.541 -3.882 1.00 98.88 188 GLU A O 1
ATOM 1490 N N . PHE A 1 189 ? 14.392 -3.741 -4.036 1.00 98.81 189 PHE A N 1
ATOM 1491 C CA . PHE A 1 189 ? 14.465 -3.634 -5.481 1.00 98.81 189 PHE A CA 1
ATOM 1492 C C . PHE A 1 189 ? 15.826 -3.046 -5.868 1.00 98.81 189 PHE A C 1
ATOM 1494 O O . PHE A 1 189 ? 16.084 -1.864 -5.647 1.00 98.81 189 PHE A O 1
ATOM 1501 N N . LYS A 1 190 ? 16.694 -3.867 -6.467 1.00 98.50 190 LYS A N 1
ATOM 1502 C CA . LYS A 1 190 ? 18.009 -3.458 -6.984 1.00 98.50 190 LYS A CA 1
ATOM 1503 C C . LYS A 1 190 ? 18.010 -3.520 -8.499 1.00 98.50 190 LYS A C 1
ATOM 1505 O O . LYS A 1 190 ? 17.575 -4.515 -9.074 1.00 98.50 190 LYS A O 1
ATOM 1510 N N . HIS A 1 191 ? 18.538 -2.486 -9.143 1.00 98.62 191 HIS A N 1
ATOM 1511 C CA . HIS A 1 191 ? 18.710 -2.492 -10.589 1.00 98.62 191 HIS A CA 1
ATOM 1512 C C . HIS A 1 191 ? 19.827 -1.539 -11.019 1.00 98.62 191 HIS A C 1
ATOM 1514 O O . HIS A 1 191 ? 19.789 -0.362 -10.679 1.00 98.62 191 HIS A O 1
ATOM 1520 N N . GLU A 1 192 ? 20.797 -2.025 -11.799 1.00 98.38 192 GLU A N 1
ATOM 1521 C CA . GLU A 1 192 ? 21.944 -1.217 -12.256 1.00 98.38 192 GLU A CA 1
ATOM 1522 C C . GLU A 1 192 ? 21.538 -0.096 -13.226 1.00 98.38 192 GLU A C 1
ATOM 1524 O O . GLU A 1 192 ? 22.121 0.983 -13.222 1.00 98.38 192 GLU A O 1
ATOM 1529 N N . HIS A 1 193 ? 20.490 -0.328 -14.023 1.00 98.69 193 HIS A N 1
ATOM 1530 C CA . HIS A 1 193 ? 19.967 0.657 -14.974 1.00 98.69 193 HIS A CA 1
ATOM 1531 C C . HIS A 1 193 ? 18.915 1.617 -14.401 1.00 98.69 193 HIS A C 1
ATOM 1533 O O . HIS A 1 193 ? 18.156 2.202 -15.174 1.00 98.69 193 HIS A O 1
ATOM 1539 N N . ILE A 1 194 ? 18.814 1.751 -13.076 1.00 98.81 194 ILE A N 1
ATOM 1540 C CA . ILE A 1 194 ? 17.966 2.770 -12.449 1.00 98.81 194 ILE A CA 1
ATOM 1541 C C . ILE A 1 194 ? 18.825 3.603 -11.507 1.00 98.81 194 ILE A C 1
ATOM 1543 O O . ILE A 1 194 ? 19.300 3.105 -10.488 1.00 98.81 194 ILE A O 1
ATOM 1547 N N . PHE A 1 195 ? 18.981 4.887 -11.820 1.00 98.56 195 PHE A N 1
ATOM 1548 C CA . PHE A 1 195 ? 19.512 5.849 -10.867 1.00 98.56 195 PHE A CA 1
ATOM 1549 C C . PHE A 1 195 ? 18.363 6.345 -9.982 1.00 98.56 195 PHE A C 1
ATOM 1551 O O . PHE A 1 195 ? 17.477 7.063 -10.444 1.00 98.56 195 PHE A O 1
ATOM 1558 N N . MET A 1 196 ? 18.331 5.854 -8.742 1.00 98.62 196 MET A N 1
ATOM 1559 C CA . MET A 1 196 ? 17.170 5.951 -7.852 1.00 98.62 196 MET A CA 1
ATOM 1560 C C . MET A 1 196 ? 17.101 7.282 -7.092 1.00 98.62 196 MET A C 1
ATOM 1562 O O . MET A 1 196 ? 18.135 7.802 -6.677 1.00 98.62 196 MET A O 1
ATOM 1566 N N . ASP A 1 197 ? 15.875 7.769 -6.854 1.00 98.00 197 ASP A N 1
ATOM 1567 C CA . ASP A 1 197 ? 15.549 8.903 -5.967 1.00 98.00 197 ASP A CA 1
ATOM 1568 C C . ASP A 1 197 ? 16.362 10.177 -6.268 1.00 98.00 197 ASP A C 1
ATOM 1570 O O . ASP A 1 197 ? 16.981 10.799 -5.396 1.00 98.00 197 ASP A O 1
ATOM 1574 N N . THR A 1 198 ? 16.406 10.571 -7.544 1.00 98.50 198 THR A N 1
ATOM 1575 C CA . THR A 1 198 ? 17.191 11.739 -7.976 1.00 98.50 198 THR A CA 1
ATOM 1576 C C . THR A 1 198 ? 16.636 13.074 -7.475 1.00 98.50 198 THR A C 1
ATOM 1578 O O . THR A 1 198 ? 17.365 14.070 -7.475 1.00 98.50 198 THR A O 1
ATOM 1581 N N . SER A 1 199 ? 15.409 13.116 -6.938 1.00 98.00 199 SER A N 1
ATOM 1582 C CA . SER A 1 199 ? 14.904 14.287 -6.210 1.00 98.00 199 SER A CA 1
ATOM 1583 C C . SER A 1 199 ? 15.738 14.606 -4.964 1.00 98.00 199 SER A C 1
ATOM 1585 O O . SER A 1 199 ? 15.846 15.771 -4.582 1.00 98.00 199 SER A O 1
ATOM 1587 N N . SER A 1 200 ? 16.425 13.616 -4.379 1.00 97.50 200 SER A N 1
ATOM 1588 C CA . SER A 1 200 ? 17.373 13.827 -3.275 1.00 97.50 200 SER A CA 1
ATOM 1589 C C . SER A 1 200 ? 18.605 14.663 -3.652 1.00 97.50 200 SER A C 1
ATOM 1591 O O . SER A 1 200 ? 19.238 15.243 -2.771 1.00 97.50 200 SER A O 1
ATOM 1593 N N . LEU A 1 201 ? 18.924 14.769 -4.946 1.00 97.56 201 LEU A N 1
ATOM 1594 C CA . LEU A 1 201 ? 19.987 15.637 -5.467 1.00 97.56 201 LEU A CA 1
ATOM 1595 C C . LEU A 1 201 ? 19.514 17.080 -5.678 1.00 97.56 201 LEU A C 1
ATOM 1597 O O . LEU A 1 201 ? 20.321 17.961 -5.970 1.00 97.56 201 LEU A O 1
ATOM 1601 N N . THR A 1 202 ? 18.206 17.315 -5.581 1.00 97.94 202 THR A N 1
ATOM 1602 C CA . THR A 1 202 ? 17.574 18.617 -5.784 1.00 97.94 202 THR A CA 1
ATOM 1603 C C . THR A 1 202 ? 16.626 18.902 -4.622 1.00 97.94 202 THR A C 1
ATOM 1605 O O . THR A 1 202 ? 17.077 19.150 -3.506 1.00 97.94 202 THR A O 1
ATOM 1608 N N . ILE A 1 203 ? 15.321 18.869 -4.870 1.00 96.75 203 ILE A N 1
ATOM 1609 C CA . ILE A 1 203 ? 14.273 19.007 -3.870 1.00 96.75 203 ILE A CA 1
ATOM 1610 C C . ILE A 1 203 ? 13.169 17.997 -4.171 1.00 96.75 203 ILE A C 1
ATOM 1612 O O . ILE A 1 203 ? 12.872 17.695 -5.327 1.00 96.75 203 ILE A O 1
ATOM 1616 N N . SER A 1 204 ? 12.536 17.489 -3.118 1.00 97.44 204 SER A N 1
ATOM 1617 C CA . SER A 1 204 ? 11.336 16.669 -3.266 1.00 97.44 204 SER A CA 1
ATOM 1618 C C . SER A 1 204 ? 10.189 17.506 -3.835 1.00 97.44 204 SER A C 1
ATOM 1620 O O . SER A 1 204 ? 10.063 18.689 -3.531 1.00 97.44 204 SER A O 1
ATOM 1622 N N . SER A 1 205 ? 9.318 16.887 -4.629 1.00 97.69 205 SER A N 1
ATOM 1623 C CA . SER A 1 205 ? 8.194 17.576 -5.269 1.00 97.69 205 SER A CA 1
ATOM 1624 C C . SER A 1 205 ? 6.970 17.775 -4.364 1.00 97.69 205 SER A C 1
ATOM 1626 O O . SER A 1 205 ? 5.966 18.315 -4.825 1.00 97.69 205 SER A O 1
ATOM 1628 N N . TRP A 1 206 ? 7.002 17.289 -3.119 1.00 96.69 206 TRP A N 1
ATOM 1629 C CA . TRP A 1 206 ? 5.844 17.313 -2.212 1.00 96.69 206 TRP A CA 1
ATOM 1630 C C . TRP A 1 206 ? 6.180 17.541 -0.731 1.00 96.69 206 TRP A C 1
ATOM 1632 O O . TRP A 1 206 ? 5.250 17.625 0.074 1.00 96.69 206 TRP A O 1
ATOM 1642 N N . ARG A 1 207 ? 7.469 17.598 -0.367 1.00 91.19 207 ARG A N 1
ATOM 1643 C CA . ARG A 1 207 ? 7.914 17.880 1.008 1.00 91.19 207 ARG A CA 1
ATOM 1644 C C . ARG A 1 207 ? 8.025 19.373 1.269 1.00 91.19 207 ARG A C 1
ATOM 1646 O O . ARG A 1 207 ? 8.374 20.104 0.318 1.00 91.19 207 ARG A O 1
#

Secondary structure (DSSP, 8-state):
----BHHHHHHHHHHHHHTS-GGG--HHHHHHHHHHHHHHHHH-TT-BHHHHHHT--SHHHHHHHHHHHHHHTTHHHHHTT-TT-TTPPTTEEEEEE-TT-EE-S-------GGGEEEEEE--TT--EEEEEEEEEEETT-HHHHHHHHHHHHSTT--TTIIIIIIHHHHHTT--TTS-HHHHHHHHB---TTEE--GGGGS--S--